Protein AF-A0AAV3YE51-F1 (afdb_monomer_lite)

pLDDT: mean 84.07, std 12.15, range [40.5, 98.0]

Structure (mmCIF, N/CA/C/O backbone):
data_AF-A0AAV3YE51-F1
#
_entry.id   AF-A0AAV3YE51-F1
#
loop_
_atom_site.group_PDB
_atom_site.id
_atom_site.type_symbol
_atom_site.label_atom_id
_atom_site.label_alt_id
_atom_site.label_comp_id
_atom_site.label_asym_id
_atom_site.label_entity_id
_atom_site.label_seq_id
_atom_site.pdbx_PDB_ins_code
_atom_site.Cartn_x
_atom_site.Cartn_y
_atom_site.Cartn_z
_atom_site.occupancy
_atom_site.B_iso_or_equiv
_atom_site.auth_seq_id
_atom_site.auth_comp_id
_atom_site.auth_asym_id
_atom_site.auth_atom_id
_atom_site.pdbx_PDB_model_num
ATOM 1 N N . MET A 1 1 ? -20.867 -39.972 -21.694 1.00 58.72 1 MET A N 1
ATOM 2 C CA . MET A 1 1 ? -19.647 -39.199 -22.036 1.00 58.72 1 MET A CA 1
ATOM 3 C C . MET A 1 1 ? -19.996 -37.841 -22.652 1.00 58.72 1 MET A C 1
ATOM 5 O O . MET A 1 1 ? -19.361 -36.852 -22.318 1.00 58.72 1 MET A O 1
ATOM 9 N N . THR A 1 2 ? -21.040 -37.759 -23.480 1.00 75.50 2 THR A N 1
ATOM 10 C CA . THR A 1 2 ? -21.554 -36.514 -24.080 1.00 75.50 2 THR A CA 1
ATOM 11 C C . THR A 1 2 ? -22.120 -35.509 -23.072 1.00 75.50 2 THR A C 1
ATOM 13 O O . THR A 1 2 ? -21.889 -34.314 -23.223 1.00 75.50 2 THR A O 1
ATOM 16 N N . ASP A 1 3 ? -22.807 -35.964 -22.022 1.00 86.56 3 ASP A N 1
ATOM 17 C CA . ASP A 1 3 ? -23.455 -35.052 -21.061 1.00 86.56 3 ASP A CA 1
ATOM 18 C C . ASP A 1 3 ? -22.453 -34.376 -20.124 1.00 86.56 3 ASP A C 1
ATOM 20 O O . ASP A 1 3 ? -22.595 -33.206 -19.778 1.00 86.56 3 ASP A O 1
ATOM 24 N N . THR A 1 4 ? -21.370 -35.078 -19.795 1.00 87.19 4 THR A N 1
ATOM 25 C CA . THR A 1 4 ? -20.268 -34.549 -18.989 1.00 87.19 4 THR A CA 1
ATOM 26 C C . THR A 1 4 ? -19.533 -33.430 -19.726 1.00 87.19 4 THR A C 1
ATOM 28 O O . THR A 1 4 ? -19.214 -32.410 -19.127 1.00 87.19 4 THR A O 1
ATOM 31 N N . ILE A 1 5 ? -19.317 -33.584 -21.038 1.00 92.62 5 ILE A N 1
ATOM 32 C CA . ILE A 1 5 ? -18.691 -32.555 -21.882 1.00 92.62 5 ILE A CA 1
ATOM 33 C C . ILE A 1 5 ? -19.603 -31.330 -22.007 1.00 92.62 5 ILE A C 1
ATOM 35 O O . ILE A 1 5 ? -19.116 -30.205 -21.927 1.00 92.62 5 ILE A O 1
ATOM 39 N N . LYS A 1 6 ? -20.921 -31.527 -22.150 1.00 91.81 6 LYS A N 1
ATOM 40 C CA . LYS A 1 6 ? -21.893 -30.422 -22.189 1.00 91.81 6 LYS A CA 1
ATOM 41 C C . LYS A 1 6 ? -21.900 -29.617 -20.889 1.00 91.81 6 LYS A C 1
ATOM 43 O O . LYS A 1 6 ? -21.860 -28.394 -20.957 1.00 91.81 6 LYS A O 1
ATOM 48 N N . ALA A 1 7 ? -21.884 -30.291 -19.738 1.00 92.81 7 ALA A N 1
ATOM 49 C CA . ALA A 1 7 ? -21.814 -29.635 -18.432 1.00 92.81 7 ALA A CA 1
ATOM 50 C C . ALA A 1 7 ? -20.500 -28.851 -18.240 1.00 92.81 7 ALA A C 1
ATOM 52 O O . ALA A 1 7 ? -20.493 -27.738 -17.719 1.00 92.81 7 ALA A O 1
ATOM 53 N N . LEU A 1 8 ? -19.379 -29.403 -18.714 1.00 92.06 8 LEU A N 1
ATOM 54 C CA . LEU A 1 8 ? -18.081 -28.726 -18.673 1.00 92.06 8 LEU A CA 1
ATOM 55 C C . LEU A 1 8 ? -18.051 -27.489 -19.580 1.00 92.06 8 LEU A C 1
ATOM 57 O O . LEU A 1 8 ? -17.540 -26.444 -19.185 1.00 92.06 8 LEU A O 1
ATOM 61 N N . ALA A 1 9 ? -18.626 -27.594 -20.779 1.00 92.25 9 ALA A N 1
ATOM 62 C CA . ALA A 1 9 ? -18.722 -26.484 -21.717 1.00 92.25 9 ALA A CA 1
ATOM 63 C C . ALA A 1 9 ? -19.629 -25.362 -21.189 1.00 92.25 9 ALA A C 1
ATOM 65 O O . ALA A 1 9 ? -19.270 -24.195 -21.319 1.00 92.25 9 ALA A O 1
ATOM 66 N N . SER A 1 10 ? -20.761 -25.690 -20.554 1.00 93.06 10 SER A N 1
ATOM 67 C CA . SER A 1 10 ? -21.641 -24.675 -19.962 1.00 93.06 10 SER A CA 1
ATOM 68 C C . SER A 1 10 ? -20.962 -23.918 -18.824 1.00 93.06 10 SER A C 1
ATOM 70 O O . SER A 1 10 ? -21.031 -22.693 -18.788 1.00 93.06 10 SER A O 1
ATOM 72 N N . GLU A 1 11 ? -20.243 -24.614 -17.941 1.00 93.31 11 GLU A N 1
ATOM 73 C CA . GLU A 1 11 ? -19.497 -23.954 -16.862 1.00 93.31 11 GLU A CA 1
ATOM 74 C C . GLU A 1 11 ? -18.338 -23.105 -17.397 1.00 93.31 11 GLU A C 1
ATOM 76 O O . GLU A 1 11 ? -18.109 -21.987 -16.934 1.00 93.31 11 GLU A O 1
ATOM 81 N N . ALA A 1 12 ? -17.637 -23.582 -18.429 1.00 91.44 12 ALA A N 1
ATOM 82 C CA . ALA A 1 12 ? -16.590 -22.804 -19.084 1.00 91.44 12 ALA A CA 1
ATOM 83 C C . ALA A 1 12 ? -17.135 -21.500 -19.690 1.00 91.44 12 ALA A C 1
ATOM 85 O O . ALA A 1 12 ? -16.481 -20.461 -19.577 1.00 91.44 12 ALA A O 1
ATOM 86 N N . ILE A 1 13 ? -18.335 -21.527 -20.283 1.00 91.19 13 ILE A N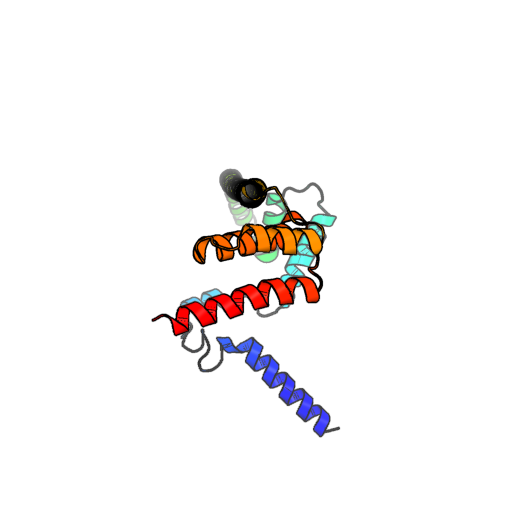 1
ATOM 87 C CA . ILE A 1 13 ? -19.007 -20.326 -20.801 1.00 91.19 13 ILE A CA 1
ATOM 88 C C . ILE A 1 13 ? -19.314 -19.356 -19.658 1.00 91.19 13 ILE A C 1
ATOM 90 O O . ILE A 1 13 ? -18.910 -18.200 -19.741 1.00 91.19 13 ILE A O 1
ATOM 94 N N . VAL A 1 14 ? -19.918 -19.823 -18.560 1.00 92.31 14 VAL A N 1
ATOM 95 C CA . VAL A 1 14 ? -20.253 -18.978 -17.397 1.00 92.31 14 VAL A CA 1
ATOM 96 C C . VAL A 1 14 ? -19.010 -18.309 -16.802 1.00 92.31 14 VAL A C 1
ATOM 98 O O . VAL A 1 14 ? -19.018 -17.118 -16.480 1.00 92.31 14 VAL A O 1
ATOM 101 N N . VAL A 1 15 ? -17.910 -19.054 -16.664 1.00 90.69 15 VAL A N 1
ATOM 102 C CA . VAL A 1 15 ? -16.641 -18.502 -16.168 1.00 90.69 15 VAL A CA 1
ATOM 103 C C . VAL A 1 15 ? -16.075 -17.473 -17.145 1.00 90.69 15 VAL A C 1
ATOM 105 O O . VAL A 1 15 ? -15.634 -16.407 -16.714 1.00 90.69 15 VAL A O 1
ATOM 108 N N . THR A 1 16 ? -16.121 -17.760 -18.445 1.00 87.00 16 THR A N 1
ATOM 109 C CA . THR A 1 16 ? -15.618 -16.856 -19.488 1.00 87.00 16 THR A CA 1
ATOM 110 C C . THR A 1 16 ? -16.438 -15.567 -19.542 1.00 87.00 16 THR A C 1
ATOM 112 O O . THR A 1 16 ? -15.863 -14.484 -19.581 1.00 87.00 16 THR A O 1
ATOM 115 N N . GLU A 1 17 ? -17.765 -15.648 -19.450 1.00 86.94 17 GLU A N 1
ATOM 116 C CA . GLU A 1 17 ? -18.655 -14.484 -19.385 1.00 86.94 17 GLU A CA 1
ATOM 117 C C . GLU A 1 17 ? -18.401 -13.637 -18.136 1.00 86.94 17 GLU A C 1
ATOM 119 O O . GLU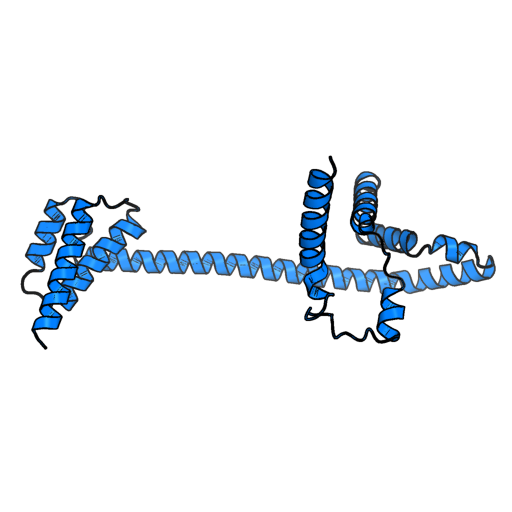 A 1 17 ? -18.370 -12.413 -18.224 1.00 86.94 17 GLU A O 1
ATOM 124 N N . ARG A 1 18 ? -18.141 -14.257 -16.975 1.00 85.38 18 ARG A N 1
ATOM 125 C CA . ARG A 1 18 ? -17.747 -13.519 -15.762 1.00 85.38 18 ARG A CA 1
ATOM 126 C C . ARG A 1 18 ? -16.388 -12.845 -15.902 1.00 85.38 18 ARG A C 1
ATOM 128 O O . ARG A 1 18 ? -16.212 -11.749 -15.383 1.00 85.38 18 ARG A O 1
ATOM 135 N N . GLN A 1 19 ? -15.425 -13.490 -16.555 1.00 84.25 19 GLN A N 1
ATOM 136 C CA . GLN A 1 19 ? -14.092 -12.918 -16.772 1.00 84.25 19 GLN A CA 1
ATOM 137 C C . GLN A 1 19 ? -14.103 -11.795 -17.812 1.00 84.25 19 GLN A C 1
ATOM 139 O O . GLN A 1 19 ? -13.316 -10.857 -17.709 1.00 84.25 19 GLN A O 1
ATOM 144 N N . LEU A 1 20 ? -14.999 -11.881 -18.795 1.00 85.31 20 LEU A N 1
ATOM 145 C CA . LEU A 1 20 ? -15.149 -10.911 -19.875 1.00 85.31 20 LEU A CA 1
ATOM 146 C C . LEU A 1 20 ? -16.344 -9.973 -19.669 1.00 85.31 20 LEU A C 1
ATOM 148 O O . LEU A 1 20 ? -16.725 -9.282 -20.609 1.00 85.31 20 LEU A O 1
ATOM 152 N N . CYS A 1 21 ? -16.924 -9.914 -18.464 1.00 86.00 21 CYS A N 1
ATOM 153 C CA . CYS A 1 21 ? -18.160 -9.171 -18.194 1.00 86.00 21 CYS A CA 1
ATOM 154 C C . CYS A 1 21 ? -18.043 -7.677 -18.530 1.00 86.00 21 CYS A C 1
ATOM 156 O O . CYS A 1 21 ? -19.004 -7.058 -18.974 1.00 86.00 21 CYS A O 1
ATOM 158 N N . ASP A 1 22 ? -16.841 -7.116 -18.393 1.00 81.88 22 ASP A N 1
ATOM 159 C CA . ASP A 1 22 ? -16.559 -5.730 -18.746 1.00 81.88 22 ASP A CA 1
ATOM 160 C C . ASP A 1 22 ? -16.464 -5.497 -20.267 1.00 81.88 22 ASP A C 1
ATOM 162 O O . ASP A 1 22 ? -16.552 -4.352 -20.694 1.00 81.88 22 ASP A O 1
ATOM 166 N N . PHE A 1 23 ? -16.298 -6.540 -21.088 1.00 78.69 23 PHE A N 1
ATOM 167 C CA . PHE A 1 23 ? -16.097 -6.464 -22.547 1.00 78.69 23 PHE A CA 1
ATOM 168 C C . PHE A 1 23 ? -17.267 -7.017 -23.379 1.00 78.69 23 PHE A C 1
ATOM 170 O 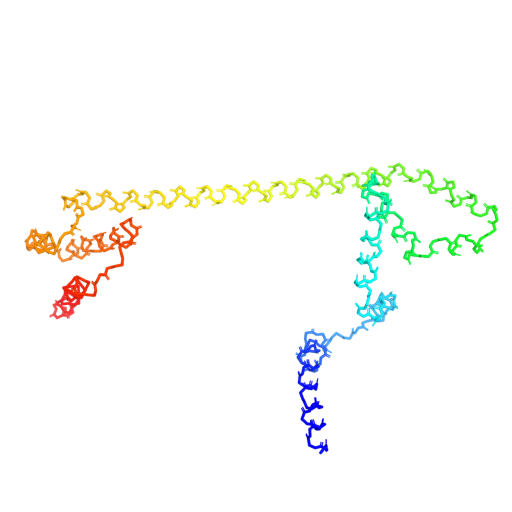O . PHE A 1 23 ? -17.265 -6.873 -24.600 1.00 78.69 23 PHE A O 1
ATOM 177 N N . VAL A 1 24 ? -18.236 -7.685 -22.750 1.00 81.12 24 VAL A N 1
ATOM 178 C CA . VAL A 1 24 ? -19.478 -8.149 -23.393 1.00 81.12 24 VAL A CA 1
ATOM 179 C C . VAL A 1 24 ? -20.546 -7.052 -23.387 1.00 81.12 24 VAL A C 1
ATOM 181 O O . VAL A 1 24 ? -20.387 -6.033 -22.723 1.00 81.12 24 VAL A O 1
ATOM 184 N N . LYS A 1 25 ? -21.659 -7.274 -24.100 1.00 77.75 25 LYS A N 1
ATOM 185 C CA . LYS A 1 25 ? -22.769 -6.313 -24.213 1.00 77.75 25 LYS A CA 1
ATOM 186 C C . LYS A 1 25 ? -23.260 -5.820 -22.846 1.00 77.75 25 LYS A C 1
ATOM 188 O O . LYS A 1 25 ? -23.649 -6.628 -22.008 1.00 77.75 25 LYS A O 1
ATOM 193 N N . GLY A 1 26 ? -23.267 -4.504 -22.639 1.00 79.62 26 GLY A N 1
ATOM 194 C CA . GLY A 1 26 ? -23.586 -3.845 -21.366 1.00 79.62 26 GLY A CA 1
ATOM 195 C C . GLY A 1 26 ? -22.419 -3.727 -20.373 1.00 79.62 26 GLY A C 1
ATOM 196 O O . GLY A 1 26 ? -22.594 -3.141 -19.304 1.00 79.62 26 GLY A O 1
ATOM 197 N N . GLY A 1 27 ? -21.241 -4.259 -20.706 1.00 81.38 27 GLY A N 1
ATOM 198 C CA . GLY A 1 27 ? -20.016 -4.151 -19.920 1.00 81.38 27 GLY A CA 1
ATOM 199 C C . GLY A 1 27 ? -19.373 -2.764 -19.984 1.00 81.38 27 GLY A C 1
ATOM 200 O O . GLY A 1 27 ? -19.642 -1.955 -20.872 1.00 81.38 27 GLY A O 1
ATOM 201 N N . LYS A 1 28 ? -18.471 -2.482 -19.039 1.00 78.25 28 LYS A N 1
ATOM 202 C CA . LYS A 1 28 ? -17.782 -1.186 -18.894 1.00 78.25 28 LYS A CA 1
ATOM 203 C C . LYS A 1 28 ? -17.073 -0.695 -20.167 1.00 78.25 28 LYS A C 1
ATOM 205 O O . LYS A 1 28 ? -16.920 0.510 -20.360 1.00 78.25 28 LYS A O 1
ATOM 210 N N . TYR A 1 29 ? -16.617 -1.620 -21.002 1.00 73.69 29 TYR A N 1
ATOM 211 C CA . TYR A 1 29 ? -15.881 -1.379 -22.238 1.00 73.69 29 TYR A CA 1
ATOM 212 C C . TYR A 1 29 ? -16.688 -1.735 -23.496 1.00 73.69 29 TYR A C 1
ATOM 214 O O . TYR A 1 29 ? -16.154 -1.613 -24.593 1.00 73.69 29 TYR A O 1
ATOM 222 N N . ASP A 1 30 ? -17.964 -2.113 -23.366 1.00 76.50 30 ASP A N 1
ATOM 223 C CA . ASP A 1 30 ? -18.842 -2.470 -24.492 1.00 76.50 30 ASP A CA 1
ATOM 224 C C . ASP A 1 30 ? -19.015 -1.315 -25.489 1.00 76.50 30 ASP A C 1
ATOM 226 O O . ASP A 1 30 ? -18.934 -1.485 -26.702 1.00 76.50 30 ASP A O 1
ATOM 230 N N . SER A 1 31 ? -19.179 -0.095 -24.969 1.00 65.81 31 SER A N 1
ATOM 231 C CA . SER A 1 31 ? -19.332 1.118 -25.775 1.00 65.81 31 SER A CA 1
ATOM 232 C C . SER A 1 31 ? -18.009 1.823 -26.076 1.00 65.81 31 SER A C 1
ATOM 234 O O . SER A 1 31 ? -18.018 2.908 -26.667 1.00 65.81 31 SER A O 1
ATOM 236 N N . MET A 1 32 ? -16.863 1.264 -25.661 1.00 66.12 32 MET A N 1
ATOM 237 C CA . MET A 1 32 ? -15.579 1.769 -26.133 1.00 66.12 32 MET A CA 1
ATOM 238 C C . MET A 1 32 ? -15.440 1.357 -27.594 1.00 66.12 32 MET A C 1
ATOM 240 O O . MET A 1 32 ? -14.876 0.316 -27.920 1.00 66.12 32 MET A O 1
ATOM 244 N N . ASN A 1 33 ? -15.908 2.223 -28.494 1.00 63.81 33 ASN A N 1
ATOM 245 C CA . ASN A 1 33 ? -15.345 2.294 -29.832 1.00 63.81 33 ASN A CA 1
ATOM 246 C C . ASN A 1 33 ? -13.857 2.578 -29.638 1.00 63.81 33 ASN A C 1
ATOM 248 O O . ASN A 1 33 ? -13.467 3.725 -29.420 1.00 63.81 33 ASN A O 1
ATOM 252 N N . VAL A 1 34 ? -13.049 1.515 -29.591 1.00 63.75 34 VAL A N 1
ATOM 253 C CA . VAL A 1 34 ? -11.599 1.599 -29.452 1.00 63.75 34 VAL A CA 1
ATOM 254 C C . VAL A 1 34 ? -11.131 2.388 -30.665 1.00 63.75 34 VAL A C 1
ATOM 256 O O . VAL A 1 34 ? -11.039 1.844 -31.763 1.00 63.75 34 VAL A O 1
ATOM 259 N N . ASN A 1 35 ? -10.937 3.690 -30.462 1.00 69.81 35 ASN A N 1
ATOM 260 C CA . ASN A 1 35 ? -10.467 4.614 -31.478 1.00 69.81 35 ASN A CA 1
ATOM 261 C C . ASN A 1 35 ? -9.182 4.029 -32.081 1.00 69.81 35 ASN A C 1
ATOM 263 O O . ASN A 1 35 ? -8.406 3.398 -31.357 1.00 69.81 35 ASN A O 1
ATOM 267 N N . ASP A 1 36 ? -8.938 4.220 -33.375 1.00 75.38 36 ASP A N 1
ATOM 268 C CA . ASP A 1 36 ? -7.793 3.602 -34.058 1.00 75.38 36 ASP A CA 1
ATOM 269 C C . ASP A 1 36 ? -6.454 3.963 -33.391 1.00 75.38 36 ASP A C 1
ATOM 271 O O . ASP A 1 36 ? -5.518 3.167 -33.382 1.00 75.38 36 ASP A O 1
ATOM 275 N N . VAL A 1 37 ? -6.408 5.111 -32.709 1.00 74.62 37 VAL A N 1
ATOM 276 C CA . VAL A 1 37 ? -5.305 5.523 -31.829 1.00 74.62 37 VAL A CA 1
ATOM 277 C C . VAL A 1 37 ? -5.062 4.517 -30.700 1.00 74.62 37 VAL A C 1
ATOM 279 O O . VAL A 1 37 ? -3.947 4.034 -30.533 1.00 74.62 37 VAL A O 1
ATOM 282 N N . VAL A 1 38 ? -6.106 4.150 -29.952 1.00 71.75 38 VAL A N 1
ATOM 283 C CA . VAL A 1 38 ? -6.003 3.185 -28.847 1.00 71.75 38 VAL A CA 1
ATOM 284 C C . VAL A 1 38 ? -5.669 1.799 -29.391 1.00 71.75 38 VAL A C 1
ATOM 286 O O . VAL A 1 38 ? -4.898 1.077 -28.767 1.00 71.75 38 VAL A O 1
ATOM 289 N N . ARG A 1 39 ? -6.183 1.433 -30.577 1.00 72.81 39 ARG A N 1
ATOM 290 C CA . ARG A 1 39 ? -5.821 0.173 -31.247 1.00 72.81 39 ARG A CA 1
ATOM 291 C C . ARG A 1 39 ? -4.336 0.105 -31.580 1.00 72.81 39 ARG A C 1
ATOM 293 O O . ARG A 1 39 ? -3.724 -0.929 -31.330 1.00 72.81 39 ARG A O 1
ATOM 300 N N . GLU A 1 40 ? -3.751 1.176 -32.107 1.00 76.88 40 GLU A N 1
ATOM 301 C CA . GLU A 1 40 ? -2.310 1.216 -32.369 1.00 76.88 40 GLU A CA 1
ATOM 302 C C . GLU A 1 40 ? -1.486 1.230 -31.073 1.00 76.88 40 GLU A C 1
ATOM 304 O O . GLU A 1 40 ? -0.465 0.547 -30.991 1.00 76.88 40 GLU A O 1
ATOM 309 N N . GLU A 1 41 ? -1.953 1.899 -30.016 1.00 72.69 41 GLU A N 1
ATOM 310 C CA . GLU A 1 41 ? -1.290 1.858 -28.705 1.00 72.69 41 GLU A CA 1
ATOM 311 C C . GLU A 1 41 ? -1.266 0.440 -28.107 1.00 72.69 41 GLU A C 1
ATOM 313 O O . GLU A 1 41 ? -0.224 -0.020 -27.627 1.00 72.69 41 GLU A O 1
ATOM 318 N N . ILE A 1 42 ? -2.383 -0.294 -28.175 1.00 73.94 42 ILE A N 1
ATOM 319 C CA . ILE A 1 42 ? -2.482 -1.663 -27.639 1.00 73.94 42 ILE A CA 1
ATOM 320 C C . ILE A 1 42 ? -1.958 -2.734 -28.601 1.00 73.94 42 ILE A C 1
ATOM 322 O O . ILE A 1 42 ? -1.754 -3.866 -28.174 1.00 73.94 42 ILE A O 1
ATOM 326 N N . ARG A 1 43 ? -1.679 -2.416 -29.873 1.00 73.81 43 ARG A N 1
ATOM 327 C CA . ARG A 1 43 ? -1.121 -3.367 -30.856 1.00 73.81 43 ARG A CA 1
ATOM 328 C C . ARG A 1 43 ? 0.227 -3.933 -30.423 1.00 73.81 43 ARG A C 1
ATOM 330 O O . ARG A 1 43 ? 0.594 -5.056 -30.768 1.00 73.81 43 ARG A O 1
ATOM 337 N N . HIS A 1 44 ? 0.986 -3.140 -29.678 1.00 69.00 44 HIS A N 1
ATOM 338 C CA . HIS A 1 44 ? 2.253 -3.560 -29.097 1.00 69.00 44 HIS A CA 1
ATOM 339 C C . HIS A 1 44 ? 2.084 -4.243 -27.742 1.00 69.00 44 HIS A C 1
ATOM 341 O O . HIS A 1 44 ? 3.074 -4.748 -27.209 1.00 69.00 44 HIS A O 1
ATOM 347 N N . CYS A 1 45 ? 0.859 -4.272 -27.203 1.00 66.94 45 CYS A N 1
ATOM 348 C CA . CYS A 1 45 ? 0.536 -4.969 -25.979 1.00 66.94 45 CYS A CA 1
ATOM 349 C C . CYS A 1 45 ? 0.504 -6.477 -26.271 1.00 66.94 45 CYS A C 1
ATOM 351 O O . CYS A 1 45 ? -0.248 -6.956 -27.122 1.00 66.94 45 CYS A O 1
ATOM 353 N N . PRO A 1 46 ? 1.387 -7.239 -25.637 1.00 66.50 46 PRO A N 1
ATOM 354 C CA . PRO A 1 46 ? 1.567 -8.636 -25.985 1.00 66.50 46 PRO A CA 1
ATOM 355 C C . PRO A 1 46 ? 0.402 -9.515 -25.471 1.00 66.50 46 PRO A C 1
ATOM 357 O O . PRO A 1 46 ? -0.075 -9.351 -24.354 1.00 66.50 46 PRO A O 1
ATOM 360 N N . LEU A 1 47 ? -0.077 -10.427 -26.329 1.00 70.00 47 LEU A N 1
ATOM 361 C CA . LEU A 1 47 ? -1.392 -11.092 -26.220 1.00 70.00 47 LEU A CA 1
ATOM 362 C C . LEU A 1 47 ? -1.445 -12.314 -25.287 1.00 70.00 47 LEU A C 1
ATOM 364 O O . LEU A 1 47 ? -2.497 -12.934 -25.151 1.00 70.00 47 LEU A O 1
ATOM 368 N N . ASN A 1 48 ? -0.326 -12.719 -24.685 1.00 69.56 48 ASN A N 1
ATOM 369 C CA . ASN A 1 48 ? -0.278 -13.888 -23.812 1.00 69.56 48 ASN A CA 1
ATOM 370 C C . ASN A 1 48 ? -0.236 -13.496 -22.328 1.00 69.56 48 ASN A C 1
ATOM 372 O O . ASN A 1 48 ? 0.566 -12.671 -21.903 1.00 69.56 48 ASN A O 1
ATOM 376 N N . ASN A 1 49 ? -1.036 -14.174 -21.502 1.00 67.81 49 ASN A N 1
ATOM 377 C CA . ASN A 1 49 ? -1.027 -13.989 -20.042 1.00 67.81 49 ASN A CA 1
ATOM 378 C C . ASN A 1 49 ? 0.320 -14.372 -19.388 1.00 67.81 49 ASN A C 1
ATOM 380 O O . ASN A 1 49 ? 0.617 -13.951 -18.273 1.00 67.81 49 ASN A O 1
ATOM 384 N N . LEU A 1 50 ? 1.184 -15.098 -20.107 1.00 69.44 50 LEU A N 1
ATOM 385 C CA . LEU A 1 50 ? 2.504 -15.566 -19.652 1.00 69.44 50 LEU A CA 1
ATOM 386 C C . LEU A 1 50 ? 3.558 -14.460 -19.501 1.00 69.44 50 LEU A C 1
ATOM 388 O O . LEU A 1 50 ? 4.707 -14.716 -19.150 1.00 69.44 50 LEU A O 1
ATOM 392 N N . ILE A 1 51 ? 3.218 -13.215 -19.805 1.00 73.00 51 ILE A N 1
ATOM 393 C CA . ILE A 1 51 ? 4.193 -12.121 -19.831 1.00 73.00 51 ILE A CA 1
ATOM 394 C C . ILE A 1 51 ? 4.497 -11.628 -18.444 1.00 73.00 51 ILE A C 1
ATOM 396 O O . ILE A 1 51 ? 5.643 -11.261 -18.187 1.00 73.00 51 ILE A O 1
ATOM 400 N N . GLY A 1 52 ? 3.497 -11.640 -17.563 1.00 76.19 52 GLY A N 1
ATOM 401 C CA . GLY A 1 52 ? 3.723 -11.439 -16.142 1.00 76.19 52 GLY A CA 1
ATOM 402 C C . GLY A 1 52 ? 4.743 -12.459 -15.652 1.00 76.19 52 GLY A C 1
ATOM 403 O O . GLY A 1 52 ? 5.809 -12.078 -15.181 1.00 76.19 52 GLY A O 1
ATOM 404 N N . GLU A 1 53 ? 4.482 -13.742 -15.889 1.00 84.81 53 GLU A N 1
ATOM 405 C CA . GLU A 1 53 ? 5.347 -14.845 -15.459 1.00 84.81 53 GLU A CA 1
ATOM 406 C C . GLU A 1 53 ? 6.757 -14.762 -16.051 1.00 84.81 53 GLU A C 1
ATOM 408 O O . GLU A 1 53 ? 7.736 -14.807 -15.313 1.00 84.81 53 GLU A O 1
ATOM 413 N N . SER A 1 54 ? 6.888 -14.547 -17.362 1.00 83.75 54 SER A N 1
ATOM 414 C CA . SER A 1 54 ? 8.194 -14.374 -18.009 1.00 83.75 54 SER A CA 1
ATOM 415 C C . SER A 1 54 ? 8.932 -13.140 -17.481 1.00 83.75 54 SER A C 1
ATOM 417 O O . SER A 1 54 ? 10.151 -13.163 -17.313 1.00 83.75 54 SER A O 1
ATOM 419 N N . SER A 1 55 ? 8.201 -12.065 -17.183 1.00 81.19 55 SER A N 1
ATOM 420 C CA . SER A 1 55 ? 8.761 -10.835 -16.629 1.00 81.19 55 SER A CA 1
ATOM 421 C C . SER A 1 55 ? 9.282 -11.012 -15.211 1.00 81.19 55 SER A C 1
ATOM 423 O O . SER A 1 55 ? 10.348 -10.474 -14.904 1.00 81.19 55 SER A O 1
ATOM 425 N N . PHE A 1 56 ? 8.539 -11.743 -14.381 1.00 84.88 56 PHE A N 1
ATOM 426 C CA . PHE A 1 56 ? 8.930 -12.091 -13.021 1.00 84.88 56 PHE A CA 1
ATOM 427 C C . PHE A 1 56 ? 10.079 -13.095 -13.020 1.00 84.88 56 PHE A C 1
ATOM 429 O O . PHE A 1 56 ? 11.084 -12.838 -12.371 1.00 84.88 56 PHE A O 1
ATOM 436 N N . GLY A 1 57 ? 10.013 -14.153 -13.829 1.00 89.88 57 GLY A N 1
ATOM 437 C CA . GLY A 1 57 ? 11.089 -15.139 -13.942 1.00 89.88 57 GLY A CA 1
ATOM 438 C C . GLY A 1 57 ? 12.417 -14.521 -14.386 1.00 89.88 57 GLY A C 1
ATOM 439 O O . GLY A 1 57 ? 13.466 -14.826 -13.821 1.00 89.88 57 GLY A O 1
ATOM 440 N N . ASP A 1 58 ? 12.382 -13.582 -15.338 1.00 87.31 58 ASP A N 1
ATOM 441 C CA . ASP A 1 58 ? 13.566 -12.812 -15.732 1.00 87.31 58 ASP A CA 1
ATOM 442 C C . ASP A 1 58 ? 14.134 -11.984 -14.573 1.00 87.31 58 ASP A C 1
ATOM 444 O O . ASP A 1 58 ? 15.353 -11.875 -14.433 1.00 87.31 58 ASP A O 1
ATOM 448 N N . PHE A 1 59 ? 13.259 -11.381 -13.767 1.00 85.69 59 PHE A N 1
ATOM 449 C CA . PHE A 1 59 ? 13.651 -10.530 -12.648 1.00 85.69 59 PHE A CA 1
ATOM 450 C C . PHE A 1 59 ? 14.210 -11.355 -11.487 1.00 85.69 59 PHE A C 1
ATOM 452 O O . PHE A 1 59 ? 15.253 -11.006 -10.941 1.00 85.69 59 PHE A O 1
ATOM 459 N N . ASP A 1 60 ? 13.594 -12.488 -11.170 1.00 90.56 60 ASP A N 1
ATOM 460 C CA . ASP A 1 60 ? 14.060 -13.420 -10.143 1.00 90.56 60 ASP A CA 1
ATOM 461 C C . ASP A 1 60 ? 15.409 -14.036 -10.521 1.00 90.56 60 ASP A C 1
ATOM 463 O O . ASP A 1 60 ? 16.351 -14.059 -9.718 1.00 90.56 60 ASP A O 1
ATOM 467 N N . TYR A 1 61 ? 15.553 -14.463 -11.779 1.00 91.75 61 TYR A N 1
ATOM 468 C CA . TYR A 1 61 ? 16.839 -14.914 -12.301 1.00 91.75 61 TYR A CA 1
ATOM 469 C C . TYR A 1 61 ? 17.891 -13.809 -12.175 1.00 91.75 61 TYR A C 1
ATOM 471 O O . TYR A 1 61 ? 19.004 -14.054 -11.698 1.00 91.75 61 TYR A O 1
ATOM 479 N N . ASP A 1 62 ? 17.538 -12.575 -12.537 1.00 90.81 62 ASP A N 1
ATOM 480 C CA . ASP A 1 62 ? 18.428 -11.433 -12.412 1.00 90.81 62 ASP A CA 1
ATOM 481 C C . ASP A 1 62 ? 18.842 -11.163 -10.958 1.00 90.81 62 ASP A C 1
ATOM 483 O O . ASP A 1 62 ? 20.026 -10.947 -10.669 1.00 90.81 62 ASP A O 1
ATOM 487 N N . LEU A 1 63 ? 17.891 -11.193 -10.021 1.00 89.38 63 LEU A N 1
ATOM 488 C CA . LEU A 1 63 ? 18.125 -11.058 -8.581 1.00 89.38 63 LEU A CA 1
ATOM 489 C C . LEU A 1 63 ? 19.138 -12.090 -8.093 1.00 89.38 63 LEU A C 1
ATOM 491 O O . LEU A 1 63 ? 20.110 -11.717 -7.429 1.00 89.38 63 LEU A O 1
ATOM 495 N N . SER A 1 64 ? 18.966 -13.346 -8.507 1.00 92.50 64 SER A N 1
ATOM 496 C CA . SER A 1 64 ? 19.836 -14.453 -8.112 1.00 92.50 64 SER A CA 1
ATOM 497 C C . SER A 1 64 ? 21.261 -14.335 -8.667 1.00 92.50 64 SER A C 1
ATOM 499 O O . SER A 1 64 ? 22.225 -14.572 -7.931 1.00 92.50 64 SER A O 1
ATOM 501 N N . LYS A 1 65 ? 21.412 -13.936 -9.939 1.00 92.81 65 LYS A N 1
ATOM 502 C CA . LYS A 1 65 ? 22.704 -13.878 -10.642 1.00 92.81 65 LYS A CA 1
ATOM 503 C C . LYS A 1 65 ? 23.496 -12.613 -10.354 1.00 92.81 65 LYS A C 1
ATOM 505 O O . LYS A 1 65 ? 24.718 -12.666 -10.270 1.00 92.81 65 LYS A O 1
ATOM 510 N N . ARG A 1 66 ? 22.827 -11.469 -10.220 1.00 91.31 66 ARG A N 1
ATOM 511 C CA . ARG A 1 66 ? 23.465 -10.153 -10.065 1.00 91.31 66 ARG A CA 1
ATOM 512 C C . ARG A 1 66 ? 23.153 -9.540 -8.709 1.00 91.31 66 ARG A C 1
ATOM 514 O O . ARG A 1 66 ? 22.726 -8.397 -8.643 1.00 91.31 66 ARG A O 1
ATOM 521 N N . ARG A 1 67 ? 23.378 -10.284 -7.623 1.00 89.25 67 ARG A N 1
ATOM 522 C CA . ARG A 1 67 ? 22.972 -9.925 -6.244 1.00 89.25 67 ARG A CA 1
ATOM 523 C C . ARG A 1 67 ? 23.319 -8.489 -5.834 1.00 89.25 67 ARG A C 1
ATOM 525 O O . ARG A 1 67 ? 22.484 -7.814 -5.247 1.00 89.25 67 ARG A O 1
ATOM 532 N N . HIS A 1 68 ? 24.498 -8.004 -6.218 1.00 91.94 68 HIS A N 1
ATOM 533 C CA . HIS A 1 68 ? 24.989 -6.665 -5.867 1.00 91.94 68 HIS A CA 1
ATOM 534 C C . HIS A 1 68 ? 24.677 -5.574 -6.911 1.00 91.94 68 HIS A C 1
ATOM 536 O O . HIS A 1 68 ? 25.167 -4.453 -6.797 1.00 91.94 68 HIS A O 1
ATOM 542 N N . ALA A 1 69 ? 23.886 -5.868 -7.949 1.00 89.62 69 ALA A N 1
ATOM 543 C CA . ALA A 1 69 ? 23.482 -4.861 -8.926 1.00 89.62 69 ALA A CA 1
ATOM 544 C C . ALA A 1 69 ? 22.403 -3.930 -8.358 1.00 89.62 69 ALA A C 1
ATOM 546 O O . ALA A 1 69 ? 21.408 -4.383 -7.786 1.00 89.62 69 ALA A O 1
ATOM 547 N N . SER A 1 70 ? 22.567 -2.627 -8.596 1.00 86.94 70 SER A N 1
ATOM 548 C CA . SER A 1 70 ? 21.559 -1.625 -8.247 1.00 86.94 70 SER A CA 1
ATOM 549 C C . SER A 1 70 ? 20.266 -1.824 -9.041 1.00 86.94 70 SER A C 1
ATOM 551 O O . SER A 1 70 ? 20.301 -2.250 -10.198 1.00 86.94 70 SER A O 1
ATOM 553 N N . LEU A 1 71 ? 19.125 -1.452 -8.452 1.00 82.88 71 LEU A N 1
ATOM 554 C CA . LEU A 1 71 ? 17.810 -1.522 -9.107 1.00 82.88 71 LEU A CA 1
ATOM 555 C C . LEU A 1 71 ? 17.788 -0.788 -10.454 1.00 82.88 71 LEU A C 1
ATOM 557 O O . LEU A 1 71 ? 17.215 -1.286 -11.424 1.00 82.88 71 LEU A O 1
ATOM 561 N N . HIS A 1 72 ? 18.490 0.344 -10.548 1.00 84.69 72 HIS A N 1
ATOM 562 C CA . HIS A 1 72 ? 18.669 1.075 -11.798 1.00 84.69 72 HIS A CA 1
ATOM 563 C C . HIS A 1 72 ? 19.342 0.229 -12.892 1.00 84.69 72 HIS A C 1
ATOM 565 O O . HIS A 1 72 ? 18.878 0.209 -14.032 1.00 84.69 72 HIS A O 1
ATOM 571 N N . ASN A 1 73 ? 20.419 -0.493 -12.560 1.00 87.25 73 ASN A N 1
ATOM 572 C CA . ASN A 1 73 ? 21.106 -1.359 -13.519 1.00 87.25 73 ASN A CA 1
ATOM 573 C C . ASN A 1 73 ? 20.203 -2.506 -13.984 1.00 87.25 73 ASN A C 1
ATOM 575 O O . ASN A 1 73 ? 20.141 -2.798 -15.176 1.00 87.25 73 ASN A O 1
ATOM 579 N N . ARG A 1 74 ? 19.473 -3.123 -13.050 1.00 88.94 74 ARG A N 1
ATOM 580 C CA . ARG A 1 74 ? 18.519 -4.196 -13.354 1.00 88.94 74 ARG A CA 1
ATOM 581 C C . ARG A 1 74 ? 17.443 -3.693 -14.312 1.00 88.94 74 ARG A C 1
ATOM 583 O O . ARG A 1 74 ? 17.297 -4.220 -15.411 1.00 88.94 74 ARG A O 1
ATOM 590 N N . SER A 1 75 ? 16.793 -2.586 -13.962 1.00 85.00 75 SER A N 1
ATOM 591 C CA . SER A 1 75 ? 15.764 -1.947 -14.789 1.00 85.00 75 SER A CA 1
ATOM 592 C C . SER A 1 75 ? 16.278 -1.628 -16.195 1.00 85.00 75 SER A C 1
ATOM 594 O O . SER A 1 75 ? 15.625 -1.960 -17.183 1.00 85.00 75 SER A O 1
ATOM 596 N N . ALA A 1 76 ? 17.489 -1.075 -16.311 1.00 87.62 76 ALA A N 1
ATOM 597 C CA . ALA A 1 76 ? 18.101 -0.785 -17.605 1.00 87.62 76 ALA A CA 1
ATOM 598 C C . ALA A 1 76 ? 18.313 -2.051 -18.454 1.00 87.62 76 ALA A C 1
ATOM 600 O O . ALA A 1 76 ? 18.017 -2.050 -19.649 1.00 87.62 76 ALA A O 1
ATOM 601 N N . VAL A 1 77 ? 18.781 -3.147 -17.852 1.00 89.06 77 VAL A N 1
ATOM 602 C CA . VAL A 1 77 ? 18.972 -4.417 -18.567 1.00 89.06 77 VAL A CA 1
ATOM 603 C C . VAL A 1 77 ? 17.639 -5.003 -19.024 1.00 89.06 77 VAL A C 1
ATOM 605 O O . VAL A 1 77 ? 17.533 -5.454 -20.165 1.00 89.06 77 VAL A O 1
ATOM 608 N N . HIS A 1 78 ? 16.611 -4.952 -18.177 1.00 88.44 78 HIS A N 1
ATOM 609 C CA . HIS A 1 78 ? 15.269 -5.403 -18.537 1.00 88.44 78 HIS A CA 1
ATOM 610 C C . HIS A 1 78 ? 14.699 -4.605 -19.715 1.00 88.44 78 HIS A C 1
ATOM 612 O O . HIS A 1 78 ? 14.201 -5.201 -20.670 1.00 88.44 78 HIS A O 1
ATOM 618 N N . VAL A 1 79 ? 14.844 -3.276 -19.703 1.00 86.69 79 VAL A N 1
ATOM 619 C CA . VAL A 1 79 ? 14.426 -2.407 -20.814 1.00 86.69 79 VAL A CA 1
ATOM 620 C C . VAL A 1 79 ? 15.182 -2.758 -22.099 1.00 86.69 79 VAL A C 1
ATOM 622 O O . VAL A 1 79 ? 14.562 -2.923 -23.147 1.00 86.69 79 VAL A O 1
ATOM 625 N N . ILE A 1 80 ? 16.504 -2.953 -22.030 1.00 89.88 80 ILE A N 1
ATOM 626 C CA . ILE A 1 80 ? 17.322 -3.350 -23.190 1.00 89.88 80 ILE A CA 1
ATOM 627 C C . ILE A 1 80 ? 16.872 -4.703 -23.761 1.00 89.88 80 ILE A C 1
ATOM 629 O O . ILE A 1 80 ? 16.785 -4.856 -24.984 1.00 89.88 80 ILE A O 1
ATOM 633 N N . LYS A 1 81 ? 16.578 -5.679 -22.891 1.00 88.44 81 LYS A N 1
ATOM 634 C CA . LYS A 1 81 ? 16.136 -7.024 -23.283 1.00 88.44 81 LYS A CA 1
ATOM 635 C C . LYS A 1 81 ? 14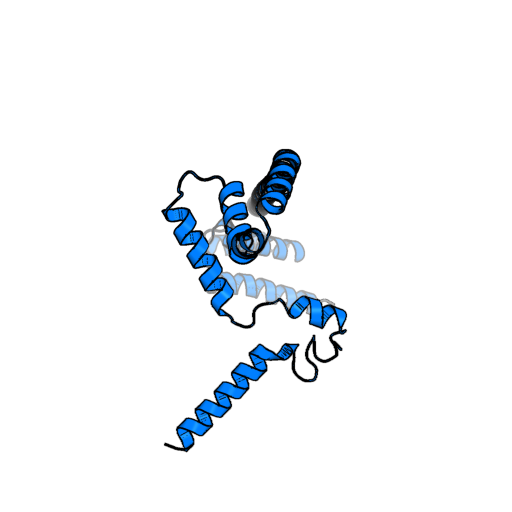.757 -6.981 -23.944 1.00 88.44 81 LYS A C 1
ATOM 637 O O . LYS A 1 81 ? 14.600 -7.504 -25.048 1.00 88.44 81 LYS A O 1
ATOM 642 N N . ARG A 1 82 ? 13.778 -6.324 -23.311 1.00 85.38 82 ARG A N 1
ATOM 643 C CA . ARG A 1 82 ? 12.383 -6.280 -23.786 1.00 85.38 82 ARG A CA 1
ATOM 644 C C . ARG A 1 82 ? 12.207 -5.449 -25.046 1.00 85.38 82 ARG A C 1
ATOM 646 O O . ARG A 1 82 ? 11.567 -5.910 -25.986 1.00 85.38 82 ARG A O 1
ATOM 653 N N . ASN A 1 83 ? 12.869 -4.297 -25.127 1.00 88.06 83 ASN A N 1
ATOM 654 C CA . ASN A 1 83 ? 12.792 -3.434 -26.308 1.00 88.06 83 ASN A CA 1
ATOM 655 C C . ASN A 1 83 ? 13.636 -3.958 -27.478 1.00 88.06 83 ASN A C 1
ATOM 657 O O . ASN A 1 83 ? 13.695 -3.330 -28.533 1.00 88.06 83 ASN A O 1
ATOM 661 N N . LYS A 1 84 ? 14.308 -5.109 -27.309 1.00 89.31 84 LYS A N 1
ATOM 662 C CA . LYS A 1 84 ? 15.192 -5.715 -28.313 1.00 89.31 84 LYS A CA 1
ATOM 663 C C . LYS A 1 84 ? 16.250 -4.714 -28.799 1.00 89.31 84 LYS A C 1
ATOM 665 O O . LYS A 1 84 ? 16.660 -4.754 -29.960 1.00 89.31 84 LYS A O 1
ATOM 670 N N . THR A 1 85 ? 16.727 -3.843 -27.906 1.00 90.44 85 THR A N 1
ATOM 671 C CA . THR A 1 85 ? 17.614 -2.719 -28.241 1.00 90.44 85 THR A CA 1
ATOM 672 C C . THR A 1 85 ? 18.904 -3.197 -28.904 1.00 90.44 85 THR A C 1
ATOM 674 O O . THR A 1 85 ? 19.378 -2.571 -29.846 1.00 90.44 85 THR A O 1
ATOM 677 N N . MET A 1 86 ? 19.431 -4.355 -28.491 1.00 92.12 86 MET A N 1
ATOM 678 C CA . MET A 1 86 ? 20.605 -4.960 -29.133 1.00 92.12 86 MET A CA 1
ATOM 679 C C . MET A 1 86 ? 20.322 -5.418 -30.568 1.00 92.12 86 MET A C 1
ATOM 681 O O . MET A 1 86 ? 21.136 -5.182 -31.453 1.00 92.12 86 MET A O 1
ATOM 685 N N . LYS A 1 87 ? 19.146 -6.006 -30.838 1.00 94.38 87 LYS A N 1
ATOM 686 C CA . LYS A 1 87 ? 18.753 -6.375 -32.210 1.00 94.38 87 LYS A CA 1
ATOM 687 C C . LYS A 1 87 ? 18.594 -5.134 -33.088 1.00 94.38 87 LYS A C 1
ATOM 689 O O . LYS A 1 87 ? 18.972 -5.170 -34.252 1.00 94.38 87 LYS A O 1
ATOM 694 N N . PHE A 1 88 ? 18.049 -4.045 -32.543 1.00 94.62 88 PHE A N 1
ATOM 695 C CA . PHE A 1 88 ? 17.981 -2.758 -33.236 1.00 94.62 88 PHE A CA 1
ATOM 696 C C . PHE A 1 88 ? 19.377 -2.201 -33.540 1.00 94.62 88 PHE A C 1
ATOM 698 O O . PHE A 1 88 ? 19.638 -1.812 -34.676 1.00 94.62 88 PHE A O 1
ATOM 705 N N . LEU A 1 89 ? 20.276 -2.199 -32.552 1.00 94.94 89 LEU A N 1
ATOM 706 C CA . LEU A 1 89 ? 21.627 -1.659 -32.693 1.00 94.94 89 LEU A CA 1
ATOM 707 C C . LEU A 1 89 ? 22.437 -2.442 -33.734 1.00 94.94 89 LEU A C 1
ATOM 709 O O . LEU A 1 89 ? 23.056 -1.836 -34.602 1.00 94.94 89 LEU A O 1
ATOM 713 N N . ASN A 1 90 ? 22.344 -3.774 -33.715 1.00 95.81 90 ASN A N 1
ATOM 714 C CA . ASN A 1 90 ? 23.059 -4.651 -34.645 1.00 95.81 90 ASN A CA 1
ATOM 715 C C . ASN A 1 90 ? 22.616 -4.485 -36.109 1.00 95.81 90 ASN A C 1
ATOM 717 O O . ASN A 1 90 ? 23.377 -4.814 -37.010 1.00 95.81 90 ASN A O 1
ATOM 721 N N . LYS A 1 91 ? 21.411 -3.956 -36.367 1.00 97.00 91 LYS A N 1
ATOM 722 C CA . LYS A 1 91 ? 20.941 -3.634 -37.728 1.00 97.00 91 LYS A CA 1
ATOM 723 C C . LYS A 1 91 ? 21.541 -2.339 -38.291 1.00 97.00 91 LYS A C 1
ATOM 725 O O . LYS A 1 91 ? 21.299 -2.015 -39.450 1.00 97.00 91 LYS A O 1
ATOM 730 N N . LYS A 1 92 ? 22.245 -1.547 -37.478 1.00 97.00 92 LYS A N 1
ATOM 731 C CA . LYS A 1 92 ? 22.844 -0.267 -37.885 1.00 97.00 92 LYS A CA 1
ATOM 732 C C . LYS A 1 92 ? 24.298 -0.457 -38.301 1.00 97.00 92 LYS A C 1
ATOM 734 O O . LYS A 1 92 ? 24.964 -1.367 -37.813 1.00 97.00 92 LYS A O 1
ATOM 739 N N . SER A 1 93 ? 24.806 0.432 -39.154 1.00 98.00 93 SER A N 1
ATOM 740 C CA . SER A 1 93 ? 26.227 0.431 -39.525 1.00 98.00 93 SER A CA 1
ATOM 741 C C . SER A 1 93 ? 27.114 0.783 -38.328 1.00 98.00 93 SER A C 1
ATOM 743 O O . SER A 1 93 ? 26.676 1.471 -37.405 1.00 98.00 93 SER A O 1
ATOM 745 N N . VAL A 1 94 ? 28.382 0.366 -38.350 1.00 97.19 94 VAL A N 1
ATOM 746 C CA . VAL A 1 94 ? 29.336 0.601 -37.247 1.00 97.19 94 VAL A CA 1
ATOM 747 C C . VAL A 1 94 ? 29.429 2.090 -36.875 1.00 97.19 94 VAL A C 1
ATOM 749 O O . VAL A 1 94 ? 29.380 2.447 -35.697 1.00 97.19 94 VAL A O 1
ATOM 752 N N . ALA A 1 95 ? 29.454 2.983 -37.870 1.00 97.19 95 ALA A N 1
ATOM 753 C CA . ALA A 1 95 ? 29.467 4.430 -37.646 1.00 97.19 95 ALA A CA 1
ATOM 754 C C . ALA A 1 95 ? 28.191 4.935 -36.942 1.00 97.19 95 ALA A C 1
ATOM 756 O O . ALA A 1 95 ? 28.253 5.762 -36.027 1.00 97.19 95 ALA A O 1
ATOM 757 N N . GLN A 1 96 ? 27.021 4.419 -37.332 1.00 96.62 96 GLN A N 1
ATOM 758 C CA . GLN A 1 96 ? 25.747 4.756 -36.693 1.00 96.62 96 GLN A CA 1
ATOM 759 C C . GLN A 1 96 ? 25.664 4.203 -35.266 1.00 96.62 96 GLN A C 1
ATOM 761 O O . GLN A 1 96 ? 25.214 4.915 -34.368 1.00 96.62 96 GLN A O 1
ATOM 766 N N . GLN A 1 97 ? 26.136 2.976 -35.035 1.00 96.81 97 GLN A N 1
ATOM 767 C CA . GLN A 1 97 ? 26.214 2.389 -33.697 1.00 96.81 97 GLN A CA 1
ATOM 768 C C . GLN A 1 97 ? 27.075 3.256 -32.772 1.00 96.81 97 GLN A C 1
ATOM 770 O O . GLN A 1 97 ? 26.641 3.601 -31.673 1.00 96.81 97 GLN A O 1
ATOM 775 N N . GLY A 1 98 ? 28.251 3.687 -33.243 1.00 97.12 98 GLY A N 1
ATOM 776 C CA . GLY A 1 98 ? 29.135 4.590 -32.503 1.00 97.12 98 GLY A CA 1
ATOM 777 C C . GLY A 1 98 ? 28.459 5.914 -32.137 1.00 97.12 98 GLY A C 1
ATOM 778 O O . GLY A 1 98 ? 28.534 6.351 -30.986 1.00 97.12 98 GLY A O 1
ATOM 779 N N . ARG A 1 99 ? 27.720 6.521 -33.078 1.00 97.38 99 ARG A N 1
ATOM 780 C CA . ARG A 1 99 ? 26.929 7.737 -32.821 1.00 97.38 99 ARG A CA 1
ATOM 781 C C . ARG A 1 99 ? 25.859 7.523 -31.749 1.00 97.38 99 ARG A C 1
ATOM 783 O O . ARG A 1 99 ? 25.780 8.320 -30.816 1.00 97.38 99 ARG A O 1
ATOM 790 N N . ILE A 1 100 ? 25.077 6.448 -31.848 1.00 95.75 100 ILE A N 1
ATOM 791 C CA . ILE A 1 100 ? 24.010 6.124 -30.886 1.00 95.75 100 ILE A CA 1
ATOM 792 C C . ILE A 1 100 ? 24.593 5.896 -29.487 1.00 95.75 100 ILE A C 1
ATOM 794 O O . ILE A 1 100 ? 24.098 6.458 -28.511 1.00 95.75 100 ILE A O 1
ATOM 798 N N . LEU A 1 101 ? 25.672 5.117 -29.377 1.00 94.94 101 LEU A N 1
ATOM 799 C CA . LEU A 1 101 ? 26.322 4.835 -28.096 1.00 94.94 101 LEU A CA 1
ATOM 800 C C . LEU A 1 101 ? 26.961 6.089 -27.486 1.00 94.94 101 LEU A C 1
ATOM 802 O O . LEU A 1 101 ? 26.873 6.290 -26.274 1.00 94.94 101 LEU A O 1
ATOM 806 N N . SER A 1 102 ? 27.561 6.957 -28.304 1.00 96.38 102 SER A N 1
ATOM 807 C CA . SER A 1 102 ? 28.088 8.250 -27.853 1.00 96.38 102 SER A CA 1
ATOM 808 C C . SER A 1 102 ? 26.974 9.143 -27.302 1.00 96.38 102 SER A C 1
ATOM 810 O O . SER A 1 102 ? 27.095 9.693 -26.205 1.00 96.38 102 SER A O 1
ATOM 812 N N . LEU A 1 103 ? 25.838 9.213 -28.001 1.00 95.38 103 LEU A N 1
ATOM 813 C CA . LEU A 1 103 ? 24.670 9.965 -27.550 1.00 95.38 103 LEU A CA 1
ATOM 814 C C . LEU A 1 103 ? 24.105 9.403 -26.235 1.00 95.38 103 LEU A C 1
ATOM 81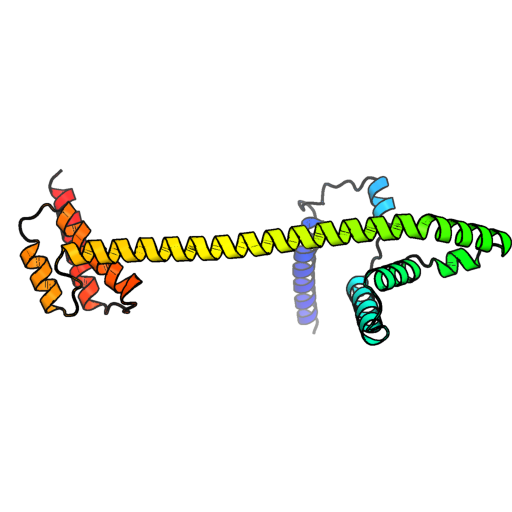6 O O . LEU A 1 103 ? 23.874 10.153 -25.288 1.00 95.38 103 LEU A O 1
ATOM 820 N N . ALA A 1 104 ? 23.964 8.080 -26.132 1.00 91.62 104 ALA A N 1
ATOM 821 C CA . ALA A 1 104 ? 23.504 7.416 -24.914 1.00 91.62 104 ALA A CA 1
ATOM 822 C C . ALA A 1 104 ? 24.421 7.709 -23.712 1.00 91.62 104 ALA A C 1
ATOM 824 O O . ALA A 1 104 ? 23.938 7.953 -22.605 1.00 91.62 104 ALA A O 1
ATOM 825 N N . ARG A 1 105 ? 25.746 7.753 -23.924 1.00 92.06 105 ARG A N 1
ATOM 826 C CA . ARG A 1 105 ? 26.712 8.135 -22.880 1.00 92.06 105 ARG A CA 1
ATOM 827 C C . ARG A 1 105 ? 26.503 9.573 -22.409 1.00 92.06 105 ARG A C 1
ATOM 829 O O . ARG A 1 105 ? 26.521 9.792 -21.200 1.00 92.06 105 ARG A O 1
ATOM 836 N N . LYS A 1 106 ? 26.245 10.518 -23.322 1.00 94.75 106 LYS A N 1
ATOM 837 C CA . LYS A 1 106 ? 25.953 11.922 -22.972 1.00 94.75 106 LYS A CA 1
ATOM 838 C C . LYS A 1 106 ? 24.692 12.048 -22.110 1.00 94.75 106 LYS A C 1
ATOM 840 O O . LYS A 1 106 ? 24.696 12.763 -21.114 1.00 94.75 106 LYS A O 1
ATOM 845 N N . PHE A 1 107 ? 23.631 11.306 -22.434 1.00 92.69 107 PHE A N 1
ATOM 846 C CA . PHE A 1 107 ? 22.372 11.363 -21.676 1.00 92.69 107 PHE A CA 1
ATOM 847 C C . PHE A 1 107 ? 22.360 10.535 -20.383 1.00 92.69 107 PHE A C 1
ATOM 849 O O . PHE A 1 107 ? 21.474 10.722 -19.546 1.00 92.69 107 PHE A O 1
ATOM 856 N N . ARG A 1 108 ? 23.351 9.659 -20.170 1.00 89.38 108 ARG A N 1
ATOM 857 C CA . ARG A 1 108 ? 23.437 8.772 -18.997 1.00 89.38 108 ARG A CA 1
ATOM 858 C C . ARG A 1 108 ? 23.313 9.524 -17.674 1.00 89.38 108 ARG A C 1
ATOM 860 O O . ARG A 1 108 ? 22.608 9.059 -16.782 1.00 89.38 108 ARG A O 1
ATOM 867 N N . GLN A 1 109 ? 24.012 10.648 -17.521 1.00 89.00 109 GLN A N 1
ATOM 868 C CA . GLN A 1 109 ? 24.031 11.387 -16.256 1.00 89.00 109 GLN A CA 1
ATOM 869 C C . GLN A 1 109 ? 22.663 11.999 -15.945 1.00 89.00 109 GLN A C 1
ATOM 871 O O . GLN A 1 109 ? 22.162 11.822 -14.837 1.00 89.00 109 GLN A O 1
ATOM 876 N N . LYS A 1 110 ? 22.024 12.623 -16.942 1.00 92.50 110 LYS A N 1
ATOM 877 C CA . LYS A 1 110 ? 20.671 13.178 -16.815 1.00 92.50 110 LYS A CA 1
ATOM 878 C C . LYS A 1 110 ? 19.657 12.095 -16.438 1.00 92.50 110 LYS A C 1
ATOM 880 O O . LYS A 1 110 ? 18.857 12.295 -15.532 1.00 92.50 110 LYS A O 1
ATOM 885 N N . TYR A 1 111 ? 19.737 10.926 -17.073 1.00 87.19 111 TYR A N 1
ATOM 886 C CA . TYR A 1 111 ? 18.842 9.806 -16.776 1.00 87.19 111 TYR A CA 1
ATOM 887 C C . TYR A 1 111 ? 19.075 9.207 -15.379 1.00 87.19 111 TYR A C 1
ATOM 889 O O . TYR A 1 111 ? 18.127 8.857 -14.680 1.00 87.19 111 TYR A O 1
ATOM 897 N N . ARG A 1 112 ? 20.335 9.126 -14.929 1.00 87.31 112 ARG A N 1
ATOM 898 C CA . ARG A 1 112 ? 20.664 8.717 -13.554 1.00 87.31 112 ARG A CA 1
ATOM 899 C C . ARG A 1 112 ? 20.122 9.687 -12.519 1.00 87.31 112 ARG A C 1
ATOM 901 O O . ARG A 1 112 ? 19.628 9.235 -11.495 1.00 87.31 112 ARG A O 1
ATOM 908 N N . GLN A 1 113 ? 20.227 10.990 -12.774 1.00 90.69 113 GLN A N 1
ATOM 909 C CA . GLN A 1 113 ? 19.669 11.990 -11.871 1.00 90.69 113 GLN A CA 1
ATOM 910 C C . GLN A 1 113 ? 18.152 11.852 -11.786 1.00 90.69 113 GLN A C 1
ATOM 912 O O . GLN A 1 113 ? 17.633 11.664 -10.698 1.00 90.69 113 GLN A O 1
ATOM 917 N N . HIS A 1 114 ? 17.478 11.795 -12.935 1.00 89.94 114 HIS A N 1
ATOM 918 C CA . HIS A 1 114 ? 16.030 11.624 -12.986 1.00 89.94 114 HIS A CA 1
ATOM 919 C C . HIS A 1 114 ? 15.545 10.395 -12.201 1.00 89.94 114 HIS A C 1
ATOM 921 O O . HIS A 1 114 ? 14.594 10.494 -11.434 1.00 89.94 114 HIS A O 1
ATOM 927 N N . ASN A 1 115 ? 16.221 9.249 -12.335 1.00 87.69 115 ASN A N 1
ATOM 928 C CA . ASN A 1 115 ? 15.857 8.054 -11.570 1.00 87.69 115 ASN A CA 1
ATOM 929 C C . ASN A 1 115 ? 16.112 8.204 -10.068 1.00 87.69 115 ASN A C 1
ATOM 931 O O . ASN A 1 115 ? 15.290 7.740 -9.287 1.00 87.69 115 ASN A O 1
ATOM 935 N N . ARG A 1 116 ? 17.200 8.871 -9.657 1.00 89.62 116 ARG A N 1
ATOM 936 C CA . ARG A 1 116 ? 17.433 9.181 -8.236 1.00 89.62 116 ARG A CA 1
ATOM 937 C C . ARG A 1 116 ? 16.311 10.050 -7.671 1.00 89.62 116 ARG A C 1
ATOM 939 O O . ARG A 1 116 ? 15.796 9.735 -6.607 1.00 89.62 116 ARG A O 1
ATOM 946 N N . ASP A 1 117 ? 15.877 11.062 -8.418 1.00 92.31 117 ASP A N 1
ATOM 947 C CA . ASP A 1 117 ? 14.781 11.941 -8.001 1.00 92.31 117 ASP A CA 1
ATOM 948 C C . ASP A 1 117 ? 13.450 11.168 -7.885 1.00 92.31 117 ASP A C 1
ATOM 950 O O . ASP A 1 117 ? 12.653 11.412 -6.980 1.00 92.31 117 ASP A O 1
ATOM 954 N N . LEU A 1 118 ? 13.191 10.211 -8.787 1.00 88.62 118 LEU A N 1
ATOM 955 C CA . LEU A 1 118 ? 12.016 9.334 -8.707 1.00 88.62 118 LEU A CA 1
ATOM 956 C C . LEU A 1 118 ? 12.081 8.384 -7.505 1.00 88.62 118 LEU A C 1
ATOM 958 O O . LEU A 1 118 ? 11.082 8.221 -6.804 1.00 88.62 118 LEU A O 1
ATOM 962 N N . GLU A 1 119 ? 13.241 7.777 -7.251 1.00 88.00 119 GLU A N 1
ATOM 963 C CA . GLU A 1 119 ? 13.471 6.912 -6.089 1.00 88.00 119 GLU A CA 1
ATOM 964 C C . GLU A 1 119 ? 13.293 7.691 -4.776 1.00 88.00 119 GLU A C 1
ATOM 966 O O . GLU A 1 119 ? 12.651 7.202 -3.845 1.00 88.00 119 GLU A O 1
ATOM 971 N N . GLU A 1 120 ? 13.787 8.928 -4.710 1.00 93.38 120 GLU A N 1
ATOM 972 C CA . GLU A 1 120 ? 13.631 9.810 -3.553 1.00 93.38 120 GLU A CA 1
ATOM 973 C C . GLU A 1 120 ? 12.165 10.203 -3.319 1.00 93.38 120 GLU A C 1
ATOM 975 O O . GLU A 1 120 ? 11.663 10.121 -2.192 1.00 93.38 120 GLU A O 1
ATOM 980 N N . LYS A 1 121 ? 11.430 10.543 -4.384 1.00 94.94 121 LYS A N 1
ATOM 981 C CA . LYS A 1 121 ? 9.984 10.807 -4.307 1.00 94.94 121 LYS A CA 1
ATOM 982 C C . LYS A 1 121 ? 9.206 9.583 -3.827 1.00 94.94 121 LYS A C 1
ATOM 984 O O . LYS A 1 121 ? 8.366 9.697 -2.939 1.00 94.94 121 LYS A O 1
ATOM 989 N N . ALA A 1 122 ? 9.505 8.401 -4.360 1.00 92.25 122 ALA A N 1
ATOM 990 C CA . ALA A 1 122 ? 8.856 7.167 -3.924 1.00 92.25 122 ALA A CA 1
ATOM 991 C C . ALA A 1 122 ? 9.177 6.846 -2.453 1.00 92.25 122 ALA A C 1
ATOM 993 O O . ALA A 1 122 ? 8.283 6.520 -1.674 1.00 92.25 122 ALA A O 1
ATOM 994 N N . SER A 1 123 ? 10.442 6.989 -2.050 1.00 93.44 123 SER A N 1
ATOM 995 C CA . SER A 1 123 ? 10.893 6.744 -0.676 1.00 93.44 123 SER A CA 1
ATOM 996 C C . SER A 1 123 ? 10.254 7.708 0.327 1.00 93.44 123 SER A C 1
ATOM 998 O O . SER A 1 123 ? 9.786 7.283 1.385 1.00 93.44 123 SER A O 1
ATOM 1000 N N . SER A 1 124 ? 10.178 8.998 -0.005 1.00 96.38 124 SER A N 1
ATOM 1001 C CA . SER A 1 124 ? 9.540 10.009 0.847 1.00 96.38 124 SER A CA 1
ATOM 1002 C C . SER A 1 124 ? 8.034 9.772 1.003 1.00 96.38 124 SER A C 1
ATOM 1004 O O . SER A 1 124 ? 7.527 9.839 2.123 1.00 96.38 124 SER A O 1
ATOM 1006 N N . GLU A 1 125 ? 7.333 9.388 -0.065 1.00 96.25 125 GLU A N 1
ATOM 1007 C CA . GLU A 1 125 ? 5.912 9.026 -0.007 1.00 96.25 125 GLU A CA 1
ATOM 1008 C C . GLU A 1 125 ? 5.669 7.774 0.855 1.00 96.25 125 GLU A C 1
ATOM 1010 O O . GLU A 1 125 ? 4.762 7.754 1.692 1.00 96.25 125 GLU A O 1
ATOM 1015 N N . ILE A 1 126 ? 6.509 6.740 0.725 1.00 94.06 126 ILE A N 1
ATOM 1016 C CA . ILE A 1 126 ? 6.428 5.533 1.566 1.00 94.06 126 ILE A CA 1
ATOM 1017 C C . ILE A 1 126 ? 6.645 5.887 3.041 1.00 94.06 126 ILE A C 1
ATOM 1019 O O . ILE A 1 126 ? 5.853 5.478 3.894 1.00 94.06 126 ILE A O 1
ATOM 1023 N N . LYS A 1 127 ? 7.679 6.681 3.350 1.00 96.25 127 LYS A N 1
ATOM 1024 C CA . LYS A 1 127 ? 7.955 7.148 4.717 1.00 96.25 127 LYS A CA 1
ATOM 1025 C C . LYS A 1 127 ? 6.78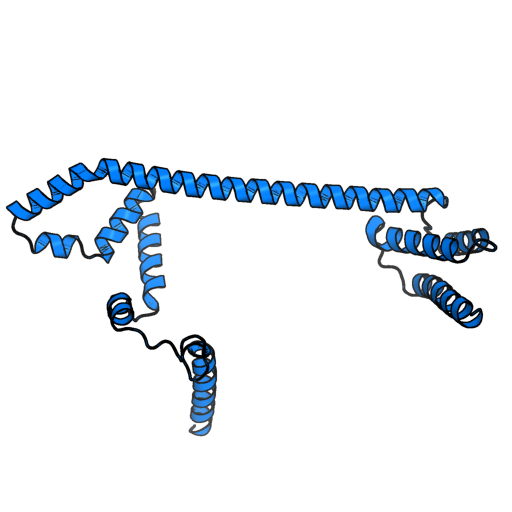1 7.943 5.280 1.00 96.25 127 LYS A C 1
ATOM 1027 O O . LYS A 1 127 ? 6.351 7.677 6.400 1.00 96.25 127 LYS A O 1
ATOM 1032 N N . ARG A 1 128 ? 6.210 8.860 4.495 1.00 96.62 128 ARG A N 1
ATOM 1033 C CA . ARG A 1 128 ? 5.042 9.655 4.893 1.00 96.62 128 ARG A CA 1
ATOM 1034 C C . ARG A 1 128 ? 3.848 8.767 5.239 1.00 96.62 128 ARG A C 1
ATOM 1036 O O . ARG A 1 128 ? 3.234 8.952 6.286 1.00 96.62 128 ARG A O 1
ATOM 1043 N N . ARG A 1 129 ? 3.539 7.776 4.396 1.00 96.06 129 ARG A N 1
ATOM 1044 C CA . ARG A 1 129 ? 2.457 6.810 4.656 1.00 96.06 129 ARG A CA 1
ATOM 1045 C C . ARG A 1 129 ? 2.714 5.984 5.907 1.00 96.06 129 ARG A C 1
ATOM 1047 O O . ARG A 1 129 ? 1.780 5.721 6.661 1.00 96.06 129 ARG A O 1
ATOM 1054 N N . PHE A 1 130 ? 3.958 5.574 6.132 1.00 95.62 130 PHE A N 1
ATOM 1055 C CA . PHE A 1 130 ? 4.336 4.825 7.324 1.00 95.62 130 PHE A CA 1
ATOM 1056 C C . PHE A 1 130 ? 4.097 5.642 8.600 1.00 95.62 130 PHE A C 1
ATOM 1058 O O . PHE A 1 130 ? 3.384 5.167 9.485 1.00 95.62 130 PHE A O 1
ATOM 1065 N N . VAL A 1 131 ? 4.603 6.879 8.651 1.00 97.19 131 VAL A N 1
ATOM 1066 C CA . VAL A 1 131 ? 4.412 7.798 9.788 1.00 97.19 131 VAL A CA 1
ATOM 1067 C C . VAL A 1 131 ? 2.926 8.068 10.019 1.00 97.19 131 VAL A C 1
ATOM 1069 O O . VAL A 1 131 ? 2.426 7.829 11.111 1.00 97.19 131 VAL A O 1
ATOM 1072 N N . PHE A 1 132 ? 2.177 8.419 8.970 1.00 96.75 132 PHE A N 1
ATOM 1073 C CA . PHE A 1 132 ? 0.732 8.643 9.070 1.00 96.75 132 PHE A CA 1
ATOM 1074 C C . PHE A 1 132 ? -0.019 7.430 9.641 1.00 96.75 132 PHE A C 1
ATOM 1076 O O . PHE A 1 132 ? -0.899 7.562 10.493 1.00 96.75 132 PHE A O 1
ATOM 1083 N N . ASN A 1 133 ? 0.330 6.221 9.197 1.00 96.38 133 ASN A N 1
ATOM 1084 C CA . ASN A 1 133 ? -0.279 4.996 9.708 1.00 96.38 133 ASN A CA 1
ATOM 1085 C C . ASN A 1 133 ? 0.096 4.723 11.170 1.00 96.38 133 ASN A C 1
ATOM 1087 O O . ASN A 1 133 ? -0.726 4.184 11.917 1.00 96.38 133 ASN A O 1
ATOM 1091 N N . GLN A 1 134 ? 1.316 5.069 11.581 1.00 96.50 134 GLN A N 1
ATOM 1092 C CA . GLN A 1 134 ? 1.767 4.958 12.964 1.00 96.50 134 GLN A CA 1
ATOM 1093 C C . GLN A 1 134 ? 1.023 5.951 13.863 1.00 96.50 134 GLN A C 1
ATOM 1095 O O . GLN A 1 134 ? 0.446 5.532 14.868 1.00 96.50 134 GLN A O 1
ATOM 1100 N N . ASP A 1 135 ? 0.919 7.213 13.453 1.00 96.12 135 ASP A N 1
ATOM 1101 C CA . ASP A 1 135 ? 0.185 8.253 14.178 1.00 96.12 135 ASP A CA 1
ATOM 1102 C C . ASP A 1 135 ? -1.291 7.892 14.314 1.00 96.12 135 ASP A C 1
ATOM 1104 O O . ASP A 1 135 ? -1.856 7.947 15.404 1.00 96.12 135 ASP A O 1
ATOM 1108 N N . LYS A 1 136 ? -1.910 7.394 13.239 1.00 96.44 136 LYS A N 1
ATOM 1109 C CA . LYS A 1 136 ? -3.296 6.911 13.270 1.00 96.44 136 LYS A CA 1
ATOM 1110 C C . LYS A 1 136 ? -3.486 5.757 14.256 1.00 96.44 136 LYS A C 1
ATOM 1112 O O . LYS A 1 136 ? -4.527 5.672 14.907 1.00 96.44 136 LYS A O 1
ATOM 1117 N N . LYS A 1 137 ? -2.509 4.850 14.381 1.00 96.00 137 LYS A N 1
ATOM 1118 C CA . LYS A 1 137 ? -2.547 3.773 15.388 1.00 96.00 137 LYS A CA 1
ATOM 1119 C C . LYS A 1 137 ? -2.416 4.331 16.805 1.00 96.00 137 LYS A C 1
ATOM 1121 O O . LYS A 1 137 ? -3.153 3.886 17.682 1.00 96.00 137 LYS A O 1
ATOM 1126 N N . ILE A 1 138 ? -1.522 5.295 17.024 1.00 95.81 138 ILE A N 1
ATOM 1127 C CA . ILE A 1 138 ? -1.329 5.947 18.326 1.00 95.81 138 ILE A CA 1
ATOM 1128 C C . ILE A 1 138 ? -2.595 6.707 18.731 1.00 95.81 138 ILE A C 1
ATOM 1130 O O . ILE A 1 138 ? -3.113 6.474 19.818 1.00 95.81 138 ILE A O 1
ATOM 1134 N N . GLN A 1 139 ? -3.159 7.523 17.840 1.00 95.12 139 GLN A N 1
ATOM 1135 C CA . GLN A 1 139 ? -4.402 8.259 18.083 1.00 95.12 139 GLN A CA 1
ATOM 1136 C C . GLN A 1 139 ? -5.567 7.326 18.411 1.00 95.12 139 GLN A C 1
ATOM 1138 O O . GLN A 1 139 ? -6.303 7.581 19.360 1.00 95.12 139 GLN A O 1
ATOM 1143 N N . LYS A 1 140 ? -5.714 6.210 17.683 1.00 95.81 140 LYS A N 1
ATOM 1144 C CA . LYS A 1 140 ? -6.730 5.197 18.004 1.00 95.81 140 LYS A CA 1
ATOM 1145 C C . LYS A 1 140 ? -6.545 4.619 19.406 1.00 95.81 140 LYS A C 1
ATOM 1147 O O . LYS A 1 140 ? -7.526 4.501 20.130 1.00 95.81 140 LYS A O 1
ATOM 1152 N N . ARG A 1 141 ? -5.307 4.298 19.798 1.00 94.06 141 ARG A N 1
ATOM 1153 C CA . ARG A 1 141 ? -5.002 3.794 21.147 1.00 94.06 141 ARG A CA 1
ATOM 1154 C C . ARG A 1 141 ? -5.281 4.839 22.224 1.00 94.06 141 ARG A C 1
ATOM 1156 O O . ARG A 1 141 ? -5.883 4.501 23.232 1.00 94.06 141 ARG A O 1
ATOM 1163 N N . LEU A 1 142 ? -4.891 6.094 22.010 1.00 94.44 142 LEU A N 1
ATOM 1164 C CA . LEU A 1 142 ? -5.163 7.185 22.952 1.00 94.44 142 LEU A CA 1
ATOM 1165 C C . LEU A 1 142 ? -6.667 7.438 23.104 1.00 94.44 142 LEU A C 1
ATOM 1167 O O . LEU A 1 142 ? -7.151 7.565 24.225 1.00 94.44 142 LEU A O 1
ATOM 1171 N N . ALA A 1 143 ? -7.416 7.438 21.999 1.00 94.94 143 ALA A N 1
ATOM 1172 C CA . ALA A 1 143 ? -8.871 7.563 22.024 1.00 94.94 143 ALA A CA 1
ATOM 1173 C C . ALA A 1 143 ? -9.537 6.384 22.752 1.00 94.94 143 ALA A C 1
ATOM 1175 O O . ALA A 1 143 ? -10.488 6.579 23.505 1.00 94.94 143 ALA A O 1
ATOM 1176 N N . GLU A 1 144 ? -9.028 5.164 22.568 1.00 93.25 144 GLU A N 1
ATOM 1177 C CA . GLU A 1 144 ? -9.508 3.978 23.280 1.00 93.25 144 GLU A CA 1
ATOM 1178 C C . GLU A 1 144 ? -9.205 4.050 24.783 1.00 93.25 144 GLU A C 1
ATOM 1180 O O . GLU A 1 144 ? -10.095 3.803 25.592 1.00 93.25 144 GLU A O 1
ATOM 1185 N N . ILE A 1 145 ? -7.992 4.461 25.167 1.00 92.88 145 ILE A N 1
ATOM 1186 C CA . ILE A 1 145 ? -7.610 4.675 26.570 1.00 92.88 145 ILE A CA 1
ATOM 1187 C C . ILE A 1 145 ? -8.498 5.743 27.211 1.00 92.88 145 ILE A C 1
ATOM 1189 O O . ILE A 1 145 ? -9.036 5.508 28.288 1.00 92.88 145 ILE A O 1
ATOM 1193 N N . SER A 1 146 ? -8.706 6.881 26.543 1.00 94.75 146 SER A N 1
ATOM 1194 C CA . SER A 1 146 ? -9.576 7.955 27.038 1.00 94.75 146 SER A CA 1
ATOM 1195 C C . SER A 1 146 ? -11.027 7.485 27.187 1.00 94.75 146 SER A C 1
ATOM 1197 O O . SER A 1 146 ? -11.642 7.696 28.230 1.00 94.75 146 SER A O 1
ATOM 1199 N N . LYS A 1 147 ? -11.562 6.756 26.201 1.00 93.31 147 LYS A N 1
ATOM 1200 C CA . LYS A 1 147 ? -12.903 6.161 26.291 1.00 93.31 147 LYS A CA 1
ATOM 1201 C C . LYS A 1 147 ? -13.014 5.187 27.466 1.00 93.31 147 LYS A C 1
ATOM 1203 O O . LYS A 1 147 ? -14.020 5.196 28.171 1.00 93.31 147 LYS A O 1
ATOM 1208 N N . ASN A 1 148 ? -11.996 4.357 27.673 1.00 92.19 148 ASN A N 1
ATOM 1209 C CA . ASN A 1 148 ? -11.958 3.398 28.770 1.00 92.19 148 ASN A CA 1
ATOM 1210 C C . ASN A 1 148 ? -11.866 4.100 30.131 1.00 92.19 148 ASN A C 1
ATOM 1212 O O . ASN A 1 148 ? -12.574 3.706 31.053 1.00 92.19 148 ASN A O 1
ATOM 1216 N N . ALA A 1 149 ? -11.069 5.166 30.238 1.00 93.56 149 ALA A N 1
ATOM 1217 C CA . ALA A 1 149 ? -10.981 5.995 31.436 1.00 93.56 149 ALA A CA 1
ATOM 1218 C C . ALA A 1 149 ? -12.343 6.607 31.799 1.00 93.56 149 ALA A C 1
ATOM 1220 O O . ALA A 1 149 ? -12.763 6.493 32.945 1.00 93.56 149 ALA A O 1
ATOM 1221 N N . ASN A 1 150 ? -13.086 7.130 30.817 1.00 93.69 150 ASN A N 1
ATOM 1222 C CA . ASN A 1 150 ? -14.426 7.683 31.048 1.00 93.69 150 ASN A CA 1
ATOM 1223 C C . ASN A 1 150 ? -15.418 6.628 31.569 1.00 93.69 150 ASN A C 1
ATOM 1225 O O . ASN A 1 150 ? -16.252 6.930 32.418 1.00 93.69 150 ASN A O 1
ATOM 1229 N N . ILE A 1 151 ? -15.339 5.383 31.077 1.00 91.94 151 ILE A N 1
ATOM 1230 C CA . ILE A 1 151 ? -16.173 4.278 31.583 1.00 91.94 151 ILE A CA 1
ATOM 1231 C C . ILE A 1 151 ? -15.805 3.959 33.037 1.00 91.94 151 ILE A C 1
ATOM 1233 O O . ILE A 1 151 ? -16.695 3.782 33.864 1.00 91.94 151 ILE A O 1
ATOM 1237 N N . ILE A 1 152 ? -14.506 3.895 33.349 1.00 92.19 152 ILE A N 1
ATOM 1238 C CA . ILE A 1 152 ? -14.020 3.632 34.708 1.00 92.19 152 ILE A CA 1
ATOM 1239 C C . ILE A 1 152 ? -14.483 4.738 35.662 1.00 92.19 152 ILE A C 1
ATOM 1241 O O . ILE A 1 152 ? -15.032 4.425 36.713 1.00 92.19 152 ILE A O 1
ATOM 1245 N N . GLU A 1 153 ? -14.325 6.008 35.287 1.00 94.69 153 GLU A N 1
ATOM 1246 C CA . GLU A 1 153 ? -14.733 7.153 36.107 1.00 94.69 153 GLU A CA 1
ATOM 1247 C C . GLU A 1 153 ? -16.251 7.166 36.352 1.00 94.69 153 GLU A C 1
ATOM 1249 O O . GLU A 1 153 ? -16.705 7.389 37.475 1.00 94.69 153 GLU A O 1
ATOM 1254 N N . ALA A 1 154 ? -17.052 6.878 35.321 1.00 92.06 154 ALA A N 1
ATOM 1255 C CA . ALA A 1 154 ? -18.508 6.832 35.439 1.00 92.06 154 ALA A CA 1
ATOM 1256 C C . ALA A 1 154 ? -18.988 5.746 36.415 1.00 92.06 154 ALA A C 1
ATOM 1258 O O . ALA A 1 154 ? -19.935 5.975 37.164 1.00 92.06 154 ALA A O 1
ATOM 1259 N N . VAL A 1 155 ? -18.320 4.590 36.429 1.00 92.25 155 VAL A N 1
ATOM 1260 C CA . VAL A 1 155 ? -18.622 3.494 37.360 1.00 92.25 155 VAL A CA 1
ATOM 1261 C C . VAL A 1 155 ? -18.064 3.771 38.759 1.00 92.25 155 VAL A C 1
ATOM 1263 O O . VAL A 1 155 ? -18.716 3.473 39.754 1.00 92.25 155 VAL A O 1
ATOM 1266 N N . GLN A 1 156 ? -16.901 4.417 38.875 1.00 91.44 156 GLN A N 1
ATOM 1267 C CA . GLN A 1 156 ? -16.351 4.840 40.170 1.00 91.44 156 GLN A CA 1
ATOM 1268 C C . GLN A 1 156 ? -17.266 5.826 40.907 1.00 91.44 156 GLN A C 1
ATOM 1270 O O . GLN A 1 156 ? -17.383 5.741 42.125 1.00 91.44 156 GLN A O 1
ATOM 1275 N N . LYS A 1 157 ? -17.974 6.705 40.185 1.00 90.00 157 LYS A N 1
ATOM 1276 C CA . LYS A 1 157 ? -19.004 7.594 40.761 1.00 90.00 157 LYS A CA 1
ATOM 1277 C C . LYS A 1 157 ? -20.209 6.844 41.351 1.00 90.00 157 LYS A C 1
ATOM 1279 O O . LYS A 1 157 ? -21.040 7.468 42.003 1.00 90.00 157 LYS A O 1
ATOM 1284 N N . GLN A 1 158 ? -20.328 5.541 41.098 1.00 87.12 158 GLN A N 1
ATOM 1285 C CA . GLN A 1 158 ? -21.427 4.670 41.532 1.00 87.12 158 GLN A CA 1
ATOM 1286 C C . GLN A 1 158 ? -20.946 3.602 42.528 1.00 87.12 158 GLN A C 1
ATOM 1288 O O . GLN A 1 158 ? -21.519 2.520 42.609 1.00 87.12 158 GLN A O 1
ATOM 1293 N N . ASP A 1 159 ? -19.890 3.924 43.283 1.00 84.31 159 ASP A N 1
ATOM 1294 C CA . ASP A 1 159 ? -19.202 3.061 44.256 1.00 84.31 159 ASP A CA 1
ATOM 1295 C C . ASP A 1 159 ? -18.405 1.899 43.641 1.00 84.31 159 ASP A C 1
ATOM 1297 O O . ASP A 1 159 ? -17.960 0.985 44.336 1.00 84.31 159 ASP A O 1
ATOM 1301 N N . GLY A 1 160 ? -18.134 1.973 42.337 1.00 87.06 160 GLY A N 1
ATOM 1302 C CA . GLY A 1 160 ? -17.282 1.023 41.636 1.00 87.06 160 GLY A CA 1
ATOM 1303 C C . GLY A 1 160 ? -18.042 -0.140 40.986 1.00 87.06 160 GLY A C 1
ATOM 1304 O O . GLY A 1 160 ? -19.262 -0.231 41.067 1.00 87.06 160 GLY A O 1
ATOM 1305 N N . PRO A 1 161 ? -17.312 -1.008 40.264 1.00 89.50 161 PRO A N 1
ATOM 1306 C CA . PRO A 1 161 ? -17.911 -2.029 39.411 1.00 89.50 161 PRO A CA 1
ATOM 1307 C C . PRO A 1 161 ? -18.473 -3.196 40.219 1.00 89.50 161 PRO A C 1
ATOM 1309 O O . PRO A 1 161 ? -17.777 -3.741 41.080 1.00 89.50 161 PRO A O 1
ATOM 1312 N N . CYS A 1 162 ? -19.660 -3.664 39.844 1.00 87.25 162 CYS A N 1
ATOM 1313 C CA . CYS A 1 162 ? -20.304 -4.823 40.452 1.00 87.25 162 CYS A CA 1
ATOM 1314 C C . CYS A 1 162 ? -19.569 -6.117 40.061 1.00 87.25 162 CYS A C 1
ATOM 1316 O O . CYS A 1 162 ? -19.359 -6.436 38.885 1.00 87.25 162 CYS A O 1
ATOM 1318 N N . ARG A 1 163 ? -19.160 -6.912 41.046 1.00 84.19 163 ARG A N 1
ATOM 1319 C CA . ARG A 1 163 ? -18.428 -8.173 40.854 1.00 84.19 163 ARG A CA 1
ATOM 1320 C C . ARG A 1 163 ? -19.306 -9.400 41.053 1.00 84.19 163 ARG A C 1
ATOM 1322 O O . ARG A 1 163 ? -19.033 -10.423 40.418 1.00 84.19 163 ARG A O 1
ATOM 1329 N N . SER A 1 164 ? -20.333 -9.290 41.887 1.00 84.31 164 SER A N 1
ATOM 1330 C CA . SER A 1 164 ? -21.273 -10.354 42.247 1.00 84.31 164 SER A CA 1
ATOM 1331 C C . SER A 1 164 ? -22.719 -9.981 41.891 1.00 84.31 164 SER A C 1
ATOM 1333 O O . SER A 1 164 ? -23.014 -8.826 41.602 1.00 84.31 164 SER A O 1
ATOM 1335 N N . SER A 1 165 ? -23.630 -10.964 41.883 1.00 81.25 165 SER A N 1
ATOM 1336 C CA . SER A 1 165 ? -25.066 -10.699 41.667 1.00 81.25 165 SER A CA 1
ATOM 1337 C C . SER A 1 165 ? -25.672 -9.887 42.813 1.00 81.25 165 SER A C 1
ATOM 1339 O O . SER A 1 165 ? -26.515 -9.040 42.566 1.00 81.25 165 SER A O 1
ATOM 1341 N N . GLN A 1 166 ? -25.191 -10.101 44.040 1.00 84.12 166 GLN A N 1
ATOM 1342 C CA . GLN A 1 166 ? -25.629 -9.356 45.223 1.00 84.12 166 GLN A CA 1
ATOM 1343 C C . GLN A 1 166 ? -25.301 -7.866 45.080 1.00 84.12 166 GLN A C 1
ATOM 1345 O O . GLN A 1 166 ? -26.176 -7.030 45.235 1.00 84.12 166 GLN A O 1
ATOM 1350 N N . GLU A 1 167 ? -24.088 -7.532 44.626 1.00 84.50 167 GLU A N 1
ATOM 1351 C CA . GLU A 1 167 ? -23.701 -6.135 44.372 1.00 84.50 167 GLU A CA 1
ATOM 1352 C C . GLU A 1 167 ? -24.544 -5.453 43.279 1.00 84.50 167 GLU A C 1
ATOM 1354 O O . GLU A 1 167 ? -24.655 -4.226 43.263 1.00 84.50 167 GLU A O 1
ATOM 1359 N N . VAL A 1 168 ? -25.120 -6.225 42.349 1.00 83.25 168 VAL A N 1
ATOM 1360 C CA . VAL A 1 168 ? -26.060 -5.704 41.343 1.00 83.25 168 VAL A CA 1
ATOM 1361 C C . VAL A 1 168 ? -27.405 -5.381 41.986 1.00 83.25 168 VAL A C 1
ATOM 1363 O O . VAL A 1 168 ? -27.965 -4.322 41.704 1.00 83.25 168 VAL A O 1
ATOM 1366 N N . ASP A 1 169 ? -27.904 -6.255 42.855 1.00 83.56 169 ASP A N 1
ATOM 1367 C CA . ASP A 1 169 ? -29.156 -6.035 43.579 1.00 83.56 169 ASP A CA 1
ATOM 1368 C C . ASP A 1 169 ? -29.028 -4.833 44.533 1.00 83.56 169 ASP A C 1
ATOM 1370 O O . ASP A 1 169 ? -29.871 -3.934 44.499 1.00 83.56 169 ASP A O 1
ATOM 1374 N N . ASP A 1 170 ? -27.907 -4.725 45.252 1.00 86.62 170 ASP A N 1
ATOM 1375 C CA . ASP A 1 170 ? -27.576 -3.584 46.116 1.00 86.62 170 ASP A CA 1
ATOM 1376 C C . ASP A 1 170 ? -27.466 -2.270 45.322 1.00 86.62 170 ASP A C 1
ATOM 1378 O O . ASP A 1 170 ? -27.826 -1.187 45.794 1.00 86.62 170 ASP A O 1
ATOM 1382 N N . LEU A 1 171 ? -26.929 -2.321 44.096 1.00 86.06 171 LEU A N 1
ATOM 1383 C CA . LEU A 1 171 ? -26.900 -1.166 43.198 1.00 86.06 171 LEU A CA 1
ATOM 1384 C C . LEU A 1 171 ? -28.319 -0.764 42.782 1.00 86.06 171 LEU A C 1
ATOM 1386 O O . LEU A 1 171 ? -28.658 0.417 42.840 1.00 86.06 171 LEU A O 1
ATOM 1390 N N . LEU A 1 172 ? -29.155 -1.722 42.379 1.00 84.56 172 LEU A N 1
ATOM 1391 C CA . LEU A 1 172 ? -30.535 -1.454 41.975 1.00 84.56 172 LEU A CA 1
ATOM 1392 C C . LEU A 1 172 ? -31.362 -0.885 43.128 1.00 84.56 172 LEU A C 1
ATOM 1394 O O . LEU A 1 172 ? -32.148 0.035 42.905 1.00 84.56 172 LEU A O 1
ATOM 1398 N N . GLU A 1 173 ? -31.160 -1.371 44.351 1.00 86.94 173 GLU A N 1
ATOM 1399 C CA . GLU A 1 173 ? -31.820 -0.850 45.545 1.00 86.94 173 GLU A CA 1
ATOM 1400 C C . GLU A 1 173 ? -31.414 0.601 45.840 1.00 86.94 173 GLU A C 1
ATOM 1402 O O . GLU A 1 173 ? -32.283 1.450 46.025 1.00 86.94 173 GLU A O 1
ATOM 1407 N N . ARG A 1 174 ? -30.121 0.940 45.740 1.00 86.19 174 ARG A N 1
ATOM 1408 C CA . ARG A 1 174 ? -29.622 2.328 45.875 1.00 86.19 174 ARG A CA 1
ATOM 1409 C C . ARG A 1 174 ? -30.114 3.278 44.783 1.00 86.19 174 ARG A C 1
ATOM 1411 O O . ARG A 1 174 ? -30.099 4.502 44.948 1.00 86.19 174 ARG A O 1
ATOM 1418 N N . LEU A 1 175 ? -30.484 2.732 43.631 1.00 85.94 175 LEU A N 1
ATOM 1419 C CA . LEU A 1 175 ? -31.033 3.487 42.513 1.00 85.94 175 LEU A CA 1
ATOM 1420 C C . LEU A 1 175 ? -32.554 3.678 42.623 1.00 85.94 175 LEU A C 1
ATOM 1422 O O . LEU A 1 175 ? -33.098 4.510 41.891 1.00 85.94 175 LEU A O 1
ATOM 1426 N N . ARG A 1 176 ? -33.241 2.984 43.546 1.00 84.25 176 ARG A N 1
ATOM 1427 C CA . ARG A 1 176 ? -34.682 3.169 43.780 1.00 84.25 176 ARG A CA 1
ATOM 1428 C C . ARG A 1 176 ? -34.968 4.603 44.229 1.00 84.25 176 ARG A C 1
ATOM 1430 O O . ARG A 1 176 ? -34.313 5.138 45.117 1.00 84.25 176 ARG A O 1
ATOM 1437 N N . GLY A 1 177 ? -35.948 5.237 43.586 1.00 83.94 177 GLY A N 1
ATOM 1438 C CA . GLY A 1 177 ? -36.353 6.620 43.863 1.00 83.94 177 GLY A CA 1
ATOM 1439 C C . GLY A 1 177 ? -35.567 7.699 43.106 1.00 83.94 177 GLY A C 1
ATOM 1440 O O . GLY A 1 177 ? -35.913 8.874 43.206 1.00 83.94 177 GLY A O 1
ATOM 1441 N N . LYS A 1 178 ? -34.542 7.339 42.318 1.00 89.31 178 LYS A N 1
ATOM 1442 C CA . LYS A 1 178 ? -33.864 8.283 41.412 1.00 89.31 178 LYS A CA 1
ATOM 1443 C C . LYS A 1 178 ? -34.612 8.419 40.084 1.00 89.31 178 LYS A C 1
ATOM 1445 O O . LYS A 1 178 ? -35.428 7.579 39.717 1.00 89.31 178 LYS A O 1
ATOM 1450 N N . SER A 1 179 ? -34.301 9.479 39.334 1.00 88.94 179 SER A N 1
ATOM 1451 C CA . SER A 1 179 ? -34.859 9.691 37.992 1.00 88.94 179 SER A CA 1
ATOM 1452 C C . SER A 1 179 ? -34.532 8.522 37.058 1.00 88.94 179 SER A C 1
ATOM 1454 O O . SER A 1 179 ? -33.393 8.054 37.014 1.00 88.94 179 SER A O 1
ATOM 1456 N N . GLN A 1 180 ? -35.503 8.114 36.240 1.00 82.81 180 GLN A N 1
ATOM 1457 C CA . GLN A 1 180 ? -35.380 6.980 35.323 1.00 82.81 180 GLN A CA 1
ATOM 1458 C C . GLN A 1 180 ? -34.184 7.090 34.363 1.00 82.81 180 GLN A C 1
ATOM 1460 O O . GLN A 1 180 ? -33.503 6.102 34.062 1.00 82.81 180 GLN A O 1
ATOM 1465 N N . LYS A 1 181 ? -33.865 8.318 33.936 1.00 85.44 181 LYS A N 1
ATOM 1466 C CA . LYS A 1 181 ? -32.687 8.606 33.106 1.00 85.44 181 LYS A CA 1
ATOM 1467 C C . LYS A 1 181 ? -31.385 8.234 33.818 1.00 85.44 181 LYS A C 1
ATOM 1469 O O . LYS A 1 181 ? -30.517 7.616 33.206 1.00 85.44 181 LYS A O 1
ATOM 1474 N N . PHE A 1 182 ? -31.285 8.544 35.109 1.00 88.19 182 PHE A N 1
ATOM 1475 C CA . PHE A 1 182 ? -30.112 8.243 35.928 1.00 88.19 182 PHE A CA 1
ATOM 1476 C C . PHE A 1 182 ? -29.934 6.733 36.128 1.00 88.19 182 PHE A C 1
ATOM 1478 O O . PHE A 1 182 ? -28.831 6.216 35.958 1.00 88.19 182 PHE A O 1
ATOM 1485 N N . ILE A 1 183 ? -31.023 6.012 36.420 1.00 86.19 183 ILE A N 1
ATOM 1486 C CA . ILE A 1 183 ? -31.011 4.547 36.587 1.00 86.19 183 ILE A CA 1
ATOM 1487 C C . ILE A 1 183 ? -30.520 3.871 35.301 1.00 86.19 183 ILE A C 1
ATOM 1489 O O . ILE A 1 183 ? -29.615 3.035 35.316 1.00 86.19 183 ILE A O 1
ATOM 1493 N N . THR A 1 184 ? -31.077 4.289 34.165 1.00 85.00 184 THR A N 1
ATOM 1494 C CA . THR A 1 184 ? -30.720 3.762 32.845 1.00 85.00 184 THR A CA 1
ATOM 1495 C C . THR A 1 184 ? -29.248 4.005 32.510 1.00 85.00 184 THR A C 1
ATOM 1497 O O . THR A 1 184 ? -28.581 3.135 31.949 1.00 85.00 184 THR A O 1
ATOM 1500 N N . GLU A 1 185 ? -28.729 5.190 32.826 1.00 89.44 185 GLU A N 1
ATOM 1501 C CA . GLU A 1 185 ? -27.334 5.546 32.580 1.00 89.44 185 GLU A CA 1
ATOM 1502 C C . GLU A 1 185 ? -26.370 4.740 33.459 1.00 89.44 185 GLU A C 1
ATOM 1504 O O . GLU A 1 185 ? -25.374 4.222 32.950 1.00 89.44 185 GLU A O 1
ATOM 1509 N N . ALA A 1 186 ? -26.704 4.547 34.737 1.00 88.88 186 ALA A N 1
ATOM 1510 C CA . ALA A 1 186 ? -25.936 3.721 35.663 1.00 88.88 186 ALA A CA 1
ATOM 1511 C C . ALA A 1 186 ? -25.795 2.273 35.180 1.00 88.88 186 ALA A C 1
ATOM 1513 O O . ALA A 1 186 ? -24.684 1.776 34.995 1.00 88.88 186 ALA A O 1
ATOM 1514 N N . ILE A 1 187 ? -26.916 1.635 34.835 1.00 88.69 187 ILE A N 1
ATOM 1515 C CA . ILE A 1 187 ? -26.914 0.260 34.319 1.00 88.69 187 ILE A CA 1
ATOM 1516 C C . ILE A 1 187 ? -26.130 0.173 32.999 1.00 88.69 187 ILE A C 1
ATOM 1518 O O . ILE A 1 187 ? -25.350 -0.758 32.785 1.00 88.69 187 ILE A O 1
ATOM 1522 N N . LYS A 1 188 ? -26.282 1.155 32.097 1.00 90.31 188 LYS A N 1
ATOM 1523 C CA . LYS A 1 188 ? -25.525 1.196 30.832 1.00 90.31 188 LYS A CA 1
ATOM 1524 C C . LYS A 1 188 ? -24.019 1.296 31.066 1.00 90.31 188 LYS A C 1
ATOM 1526 O O . LYS A 1 188 ? -23.262 0.648 30.338 1.00 90.31 188 LYS A O 1
ATOM 1531 N N . ASN A 1 189 ? -23.584 2.101 32.030 1.00 91.00 189 ASN A N 1
ATOM 1532 C CA . ASN A 1 189 ? -22.171 2.255 32.366 1.00 91.00 189 ASN A CA 1
ATOM 1533 C C . ASN A 1 189 ? -21.598 0.964 32.959 1.00 91.00 189 ASN A C 1
ATOM 1535 O O . ASN A 1 189 ? -20.534 0.529 32.513 1.00 91.00 189 ASN A O 1
ATOM 1539 N N . GLU A 1 190 ? -22.348 0.282 33.825 1.00 89.75 190 GLU A N 1
ATOM 1540 C CA . GLU A 1 190 ? -21.944 -1.007 34.392 1.00 89.75 190 GLU A CA 1
ATOM 1541 C C . GLU A 1 190 ? -21.823 -2.096 33.311 1.00 89.75 190 GLU A C 1
ATOM 1543 O O . GLU A 1 190 ? -20.789 -2.756 33.177 1.00 89.75 190 GLU A O 1
ATOM 1548 N N . ILE A 1 191 ? -22.816 -2.217 32.421 1.00 88.75 191 ILE A N 1
ATOM 1549 C CA . ILE A 1 191 ? -22.755 -3.154 31.286 1.00 88.75 191 ILE A CA 1
ATOM 1550 C C . ILE A 1 191 ? -21.545 -2.855 30.387 1.00 88.75 191 ILE A C 1
ATOM 1552 O O . ILE A 1 191 ? -20.867 -3.779 29.919 1.00 88.75 191 ILE A O 1
ATOM 1556 N N . ARG A 1 192 ? -21.262 -1.573 30.116 1.00 89.56 192 ARG A N 1
ATOM 1557 C CA . ARG A 1 192 ? -20.098 -1.160 29.314 1.00 89.56 192 ARG A CA 1
ATOM 1558 C C . ARG A 1 192 ? -18.793 -1.541 30.000 1.00 89.56 192 ARG A C 1
ATOM 1560 O O . ARG A 1 192 ? -17.915 -2.073 29.323 1.00 89.56 192 ARG A O 1
ATOM 1567 N N . TYR A 1 193 ? -18.676 -1.329 31.306 1.00 91.50 193 TYR A N 1
ATOM 1568 C CA . TYR A 1 193 ? -17.500 -1.714 32.078 1.00 91.50 193 TYR A CA 1
ATOM 1569 C C . TYR A 1 193 ? -17.248 -3.223 32.002 1.00 91.50 193 TYR A C 1
ATOM 1571 O O . TYR A 1 193 ? -16.156 -3.650 31.617 1.00 91.50 193 TYR A O 1
ATOM 1579 N N . GLN A 1 194 ? -18.272 -4.041 32.258 1.00 87.38 194 GLN A N 1
ATOM 1580 C CA . GLN A 1 194 ? -18.133 -5.500 32.246 1.00 87.38 194 GLN A CA 1
ATOM 1581 C C . GLN A 1 194 ? -17.753 -6.045 30.857 1.00 87.38 194 GLN A C 1
ATOM 1583 O O . GLN A 1 194 ? -16.919 -6.949 30.748 1.00 87.38 194 GLN A O 1
ATOM 1588 N N . LYS A 1 195 ? -18.320 -5.471 29.784 1.00 87.94 195 LYS A N 1
ATOM 1589 C CA . LYS A 1 195 ? -18.040 -5.885 28.397 1.00 87.94 195 LYS A CA 1
ATOM 1590 C C . LYS A 1 195 ? -16.683 -5.406 27.884 1.00 87.94 195 LYS A C 1
ATOM 1592 O O . LYS A 1 195 ? -15.969 -6.178 27.250 1.00 87.94 195 LYS A O 1
ATOM 1597 N N . VAL A 1 196 ? -16.356 -4.131 28.097 1.00 87.19 196 VAL A N 1
ATOM 1598 C CA . VAL A 1 196 ? -15.219 -3.462 27.442 1.00 87.19 196 VAL A CA 1
ATOM 1599 C C . VAL A 1 196 ? -13.954 -3.535 28.296 1.00 87.19 196 VAL A C 1
ATOM 1601 O O . VAL A 1 196 ? -12.887 -3.841 27.768 1.00 87.19 196 VAL A O 1
ATOM 1604 N N . ILE A 1 197 ? -14.067 -3.299 29.607 1.00 86.94 197 ILE A N 1
ATOM 1605 C CA . ILE A 1 197 ? -12.922 -3.229 30.528 1.00 86.94 197 ILE A CA 1
ATOM 1606 C C . ILE A 1 197 ? -12.619 -4.605 31.118 1.00 86.94 197 ILE A C 1
ATOM 1608 O O . ILE A 1 197 ? -11.520 -5.126 30.940 1.00 86.94 197 ILE A O 1
ATOM 1612 N N . ALA A 1 198 ? -13.605 -5.229 31.770 1.00 82.62 198 ALA A N 1
ATOM 1613 C CA . ALA A 1 198 ? -13.414 -6.520 32.432 1.00 82.62 198 ALA A CA 1
ATOM 1614 C C . ALA A 1 198 ? -13.333 -7.700 31.445 1.00 82.62 198 ALA A C 1
ATOM 1616 O O . ALA A 1 198 ? -12.971 -8.806 31.845 1.00 82.62 198 ALA A O 1
ATOM 1617 N N . LYS A 1 199 ? -13.684 -7.474 30.165 1.00 80.25 199 LYS A N 1
ATOM 1618 C CA . LYS A 1 199 ? -13.723 -8.475 29.080 1.00 80.25 199 LYS A CA 1
ATOM 1619 C C . LYS A 1 199 ? -14.449 -9.768 29.474 1.00 80.25 199 LYS A C 1
ATOM 1621 O O . LYS A 1 199 ? -14.162 -10.842 28.942 1.00 80.25 199 LYS A O 1
ATOM 1626 N N . LYS A 1 200 ? -15.398 -9.687 30.410 1.00 71.00 200 LYS A N 1
ATOM 1627 C CA . LYS A 1 200 ? -16.163 -10.850 30.850 1.00 71.00 200 LYS A CA 1
ATOM 1628 C C . LYS A 1 200 ? -17.195 -11.176 29.778 1.00 71.00 200 LYS A C 1
ATOM 1630 O O . LYS A 1 200 ? -17.963 -10.312 29.351 1.00 71.00 200 LYS A O 1
ATOM 1635 N N . LYS A 1 201 ? -17.263 -12.449 29.376 1.00 58.88 201 LYS A N 1
ATOM 1636 C CA . LYS A 1 201 ? -18.473 -12.978 28.739 1.00 58.88 201 LYS A CA 1
ATOM 1637 C C . LYS A 1 201 ? -19.557 -12.963 29.811 1.00 58.88 201 LYS A C 1
ATOM 1639 O O . LYS A 1 201 ? -19.563 -13.817 30.693 1.00 58.88 201 LYS A O 1
ATOM 1644 N N . LEU A 1 202 ? -20.400 -11.936 29.784 1.00 56.03 202 LEU A N 1
ATOM 1645 C CA . LEU A 1 202 ? -21.547 -11.836 30.678 1.00 56.03 202 LEU A CA 1
ATOM 1646 C C . LEU A 1 202 ? -22.376 -13.121 30.545 1.00 56.03 202 LEU A C 1
ATOM 1648 O O . LEU A 1 202 ? -22.777 -13.491 29.440 1.00 56.03 202 LEU A O 1
ATOM 1652 N N . LYS A 1 203 ? -22.570 -13.829 31.660 1.00 57.41 203 LYS A N 1
ATOM 1653 C CA . LYS A 1 203 ? -23.437 -15.010 31.710 1.00 57.41 203 LYS A CA 1
ATOM 1654 C C . LYS A 1 203 ? -24.890 -14.543 31.547 1.00 57.41 203 LYS A C 1
ATOM 1656 O O . LYS A 1 203 ? -25.259 -13.504 32.090 1.00 57.41 203 LYS A O 1
ATOM 1661 N N . PHE A 1 204 ? -25.683 -15.302 30.788 1.00 49.00 204 PHE A N 1
ATOM 1662 C CA . PHE A 1 204 ? -27.026 -14.911 30.333 1.00 49.00 204 PHE A CA 1
ATOM 1663 C C . PHE A 1 204 ? -27.955 -14.420 31.462 1.00 49.00 204 PHE A C 1
ATOM 1665 O O . PHE A 1 204 ? -28.580 -13.381 31.292 1.00 49.00 204 PHE A O 1
ATOM 1672 N N . GLY A 1 205 ? -27.951 -15.059 32.639 1.00 56.59 205 GLY A N 1
ATOM 1673 C CA . GLY A 1 205 ? -28.886 -14.715 33.724 1.00 56.59 205 GLY A CA 1
ATOM 1674 C C . GLY A 1 205 ? -28.724 -13.308 34.323 1.00 56.59 205 GLY A C 1
ATOM 1675 O O . GLY A 1 205 ? -29.712 -12.637 34.597 1.00 56.59 205 GLY A O 1
ATOM 1676 N N . THR A 1 206 ? -27.494 -12.803 34.479 1.00 56.25 206 THR A N 1
ATOM 1677 C CA . THR A 1 206 ? -27.252 -11.458 35.052 1.00 56.25 206 THR A CA 1
ATOM 1678 C C . THR A 1 206 ? -27.561 -10.346 34.041 1.00 56.25 206 THR A C 1
ATOM 1680 O O . THR A 1 206 ? -27.968 -9.246 34.407 1.00 56.25 206 THR A O 1
ATOM 1683 N N . LEU A 1 207 ? -27.388 -10.644 32.748 1.00 59.38 207 LEU A N 1
ATOM 1684 C CA . LEU A 1 207 ? -27.742 -9.752 31.644 1.00 59.38 207 LEU A CA 1
ATOM 1685 C C . LEU A 1 207 ? -29.251 -9.684 31.438 1.00 59.38 207 LEU A C 1
ATOM 1687 O O . LEU A 1 207 ? -29.761 -8.594 31.222 1.00 59.38 207 LEU A O 1
ATOM 1691 N N . GLU A 1 208 ? -29.953 -10.816 31.498 1.00 60.62 208 GLU A N 1
ATOM 1692 C CA . GLU A 1 208 ? -31.410 -10.856 31.372 1.00 60.62 208 GLU A CA 1
ATOM 1693 C C . GLU A 1 208 ? -32.078 -10.031 32.459 1.00 60.62 208 GLU A C 1
ATOM 1695 O O . GLU A 1 208 ? -32.961 -9.252 32.132 1.00 60.62 208 GLU A O 1
ATOM 1700 N N . PHE A 1 209 ? -31.606 -10.093 33.706 1.00 62.44 209 PHE A N 1
ATOM 1701 C CA . PHE A 1 209 ? -32.184 -9.284 34.778 1.00 62.44 209 PHE A CA 1
ATOM 1702 C C . PHE A 1 209 ? -31.961 -7.778 34.556 1.00 62.44 209 PHE A C 1
ATOM 1704 O O . PHE A 1 209 ? -32.908 -6.998 34.588 1.00 62.44 209 PHE A O 1
ATOM 1711 N N . MET A 1 210 ? -30.738 -7.353 34.208 1.00 62.66 210 MET A N 1
ATOM 1712 C CA . MET A 1 210 ? -30.455 -5.944 33.884 1.00 62.66 210 MET A CA 1
ATOM 1713 C C . MET A 1 210 ? -31.190 -5.453 32.623 1.00 62.66 210 MET A C 1
ATOM 1715 O O . MET A 1 210 ? -31.640 -4.309 32.566 1.00 62.66 210 MET A O 1
ATOM 1719 N N . VAL A 1 211 ? -31.315 -6.302 31.599 1.00 66.12 211 VAL A N 1
ATOM 1720 C CA . VAL A 1 211 ? -32.032 -6.001 30.349 1.00 66.12 211 VAL A CA 1
ATOM 1721 C C . VAL A 1 211 ? -33.543 -5.994 30.570 1.00 66.12 211 VAL A C 1
ATOM 1723 O O . VAL A 1 211 ? -34.224 -5.171 29.966 1.00 66.12 211 VAL A O 1
ATOM 1726 N N . GLN A 1 212 ? -34.072 -6.850 31.440 1.00 66.81 212 GLN A N 1
ATOM 1727 C CA . GLN A 1 212 ? -35.486 -6.875 31.793 1.00 66.81 212 GLN A CA 1
ATOM 1728 C C . GLN A 1 212 ? -35.863 -5.641 32.612 1.00 66.81 212 GLN A C 1
ATOM 1730 O O . GLN A 1 212 ? -36.878 -5.022 32.321 1.00 66.81 212 GLN A O 1
ATOM 1735 N N . THR A 1 213 ? -35.010 -5.196 33.538 1.00 63.50 213 THR A N 1
ATOM 1736 C CA . THR A 1 213 ? -35.192 -3.915 34.240 1.00 63.50 213 THR A CA 1
ATOM 1737 C C . THR A 1 213 ? -35.170 -2.731 33.268 1.00 63.50 213 THR A C 1
ATOM 1739 O O . THR A 1 213 ? -35.980 -1.817 33.394 1.00 63.50 213 THR A O 1
ATOM 1742 N N . LEU A 1 214 ? -34.311 -2.770 32.239 1.00 63.91 214 LEU A N 1
ATOM 1743 C CA . LEU A 1 214 ? -34.318 -1.773 31.161 1.00 63.91 214 LEU A CA 1
ATOM 1744 C C . LEU A 1 214 ? -35.600 -1.832 30.315 1.00 63.91 214 LEU A C 1
ATOM 1746 O O . LEU A 1 214 ? -36.170 -0.787 30.020 1.00 63.91 214 LEU A O 1
ATOM 1750 N N . LYS A 1 215 ? -36.076 -3.022 29.933 1.00 68.19 215 LYS A N 1
ATOM 1751 C CA . LYS A 1 215 ? -37.324 -3.185 29.167 1.00 68.19 215 LYS A CA 1
ATOM 1752 C C . LYS A 1 215 ? -38.538 -2.699 29.953 1.00 68.19 215 LYS A C 1
ATOM 1754 O O . LYS A 1 215 ? -39.255 -1.836 29.467 1.00 68.19 215 LYS A O 1
ATOM 1759 N N . ASN A 1 216 ? -38.671 -3.141 31.201 1.00 67.31 216 ASN A N 1
ATOM 1760 C CA . ASN A 1 216 ? -39.750 -2.727 32.094 1.00 67.31 216 ASN A CA 1
ATOM 1761 C C . ASN A 1 216 ? -39.762 -1.200 32.302 1.00 67.31 216 ASN A C 1
ATOM 1763 O O . ASN A 1 216 ? -40.829 -0.619 32.461 1.00 67.31 216 ASN A O 1
ATOM 1767 N N . SER A 1 217 ? -38.594 -0.543 32.259 1.00 59.12 217 SER A N 1
ATOM 1768 C CA . SER A 1 217 ? -38.523 0.921 32.310 1.00 59.12 217 SER A CA 1
ATOM 1769 C C . SER A 1 217 ? -38.896 1.644 31.016 1.00 59.12 217 SER A C 1
ATOM 1771 O O . SER A 1 217 ? -39.396 2.762 31.065 1.00 59.12 217 SER A O 1
ATOM 1773 N N . PHE A 1 218 ? -38.659 1.026 29.856 1.00 57.09 218 PHE A N 1
ATOM 1774 C CA . PHE A 1 218 ? -39.118 1.572 28.578 1.00 57.09 218 PHE A CA 1
ATOM 1775 C C . PHE A 1 218 ? -40.641 1.464 28.458 1.00 57.09 218 PHE A C 1
ATOM 1777 O O . PHE A 1 218 ? -41.283 2.394 27.979 1.00 57.09 218 PHE A O 1
ATOM 1784 N N . ASP A 1 219 ? -41.217 0.365 28.944 1.00 59.78 219 ASP A N 1
ATOM 1785 C CA . ASP A 1 219 ? -42.661 0.133 28.900 1.00 59.78 219 ASP A CA 1
ATOM 1786 C C . ASP A 1 219 ? -43.429 1.072 29.857 1.00 59.78 219 ASP A C 1
ATOM 1788 O O . ASP A 1 219 ? -44.531 1.515 29.532 1.00 59.78 219 ASP A O 1
ATOM 1792 N N . SER A 1 220 ? -42.837 1.471 30.994 1.00 55.84 220 SER A N 1
ATOM 1793 C CA . SER A 1 220 ? -43.435 2.464 31.904 1.00 55.84 220 SER A CA 1
ATOM 1794 C C . SER A 1 220 ? -43.411 3.901 31.365 1.00 55.84 220 SER A C 1
ATOM 1796 O O . SER A 1 220 ? -44.339 4.666 31.626 1.00 55.84 220 SER A O 1
ATOM 1798 N N . ASP A 1 221 ? -42.384 4.267 30.590 1.00 49.19 221 ASP A N 1
ATOM 1799 C CA . ASP A 1 221 ? -42.282 5.588 29.949 1.00 49.19 221 ASP A CA 1
ATOM 1800 C C . ASP A 1 221 ? -43.277 5.736 28.775 1.00 49.19 221 ASP A C 1
ATOM 1802 O O . ASP A 1 221 ? -43.712 6.846 28.472 1.00 49.19 221 ASP A O 1
ATOM 1806 N N . ILE A 1 222 ? -43.679 4.629 28.135 1.00 54.66 222 ILE A N 1
ATOM 1807 C CA . ILE A 1 222 ? -44.705 4.609 27.073 1.00 54.66 222 ILE A CA 1
ATOM 1808 C C . ILE A 1 222 ? -46.124 4.687 27.656 1.00 54.66 222 ILE A C 1
ATOM 1810 O O . ILE A 1 222 ? -47.001 5.268 27.030 1.00 54.66 222 ILE A O 1
ATOM 1814 N N . ALA A 1 223 ? -46.352 4.146 28.854 1.00 51.34 223 ALA A N 1
ATOM 1815 C CA . ALA A 1 223 ? -47.656 4.178 29.525 1.00 51.34 223 ALA A CA 1
ATOM 1816 C C . ALA A 1 223 ? -47.968 5.507 30.252 1.00 51.34 223 ALA A C 1
ATOM 1818 O O . ALA A 1 223 ? -49.074 5.673 30.763 1.00 51.34 223 ALA A O 1
ATOM 1819 N N . SER A 1 224 ? -46.998 6.427 30.329 1.00 48.66 224 SER A N 1
ATOM 1820 C CA . SER A 1 224 ? -47.097 7.701 31.064 1.00 48.66 224 SER A CA 1
ATOM 1821 C C . SER A 1 224 ? -47.188 8.946 30.157 1.00 48.66 224 SER A C 1
ATOM 1823 O O . SER A 1 224 ? -47.165 10.065 30.670 1.00 48.66 224 SER A O 1
ATOM 1825 N N . ASN A 1 225 ? -47.279 8.755 28.835 1.00 40.50 225 ASN A N 1
ATOM 1826 C CA . ASN A 1 225 ? -47.605 9.768 27.816 1.00 40.50 225 ASN A CA 1
ATOM 1827 C C . ASN A 1 225 ? -48.948 9.430 27.161 1.00 40.50 225 ASN A C 1
ATOM 1829 O O . ASN A 1 225 ? -49.604 10.378 26.679 1.00 40.50 225 ASN A O 1
#

InterPro domains:
  IPR022894 Oligoribonuclease [PTHR11046] (6-203)

Radius of gyration: 35.54 Å; chains: 1; bounding box: 77×52×86 Å

Sequence (225 aa):
MTDTIKALASEAIVVTERQLCDFVKGGKYDSMNVNDVVREEIRHCPLNNLIGESSFGDFDYDLSKRRHASLHNRSAVHVIKRNKTMKFLNKKSVAQQGRILSLARKFRQKYRQHNRDLEEKASSEIKRRFVFNQDKKIQKRLAEISKNANIIEAVQKQDGPCRSSQEVDDLLERLRGKSQKFITEAIKNEIRYQKVIAKKKLKFGTLEFMVQTLKNSFDSDIASN

Organism: NCBI:txid259542

Foldseek 3Di:
DVVVVVVVVVVVVVVVCVVCVLCDPPHVCVPPPCPVVNVVVCVPVDDDPCVVVVLVVLLVVCCVPVVPDDPVVSVVVSCCVVVVVVVVLVVDDPVVNVVVVVVCVVCVVVVVVVVVVVVVVVVVVVVVVVVVVVVVVVVVVVVLVVVLVVLQVLQVVQVHADDDLVSVVVSVVVCPPPDLVVLLVNLVSNVCCCVRPVVDPDDPPSVCVSVVVVVVSVVVVVVVD

Secondary structure (DSSP, 8-state):
-HHHHHHHHHHHHHHHHHHTTTTSTTSTTTT----HHHHHHHHTS---THHHHHHHHHHHHHHHH-TT--HHHHHHHHHHHHTTHHHHHHTS-HHHHHHHHHHHHHHHHHHHHHHHHHHHHHHHHHHHHHHHHHHHHHHHHHHHHHHHHHHHHHHHTTTS---SHHHHHHHHHHHTTS-HHHHHHHHHHHHHIIIIIS-----HHHHHHHHHHHHHHHHHHHTT-